Protein AF-A0A962RWI5-F1 (afdb_monomer)

Mean predicted aligned error: 8.02 Å

pLDDT: mean 80.93, std 16.03, range [32.22, 96.56]

Solvent-accessible surface area (backbone atoms only — not comparable to full-atom values): 11536 Å² total; per-residue (Å²): 128,81,76,52,64,52,56,55,47,49,64,62,38,34,84,37,42,55,44,50,43,49,33,32,40,71,54,92,79,35,26,40,32,23,35,47,43,79,45,98,86,72,47,78,43,76,51,77,76,50,72,45,75,63,67,86,62,52,68,34,22,29,37,31,68,61,56,76,91,70,49,73,93,35,71,85,47,36,32,27,40,16,32,41,48,55,66,44,44,82,76,39,79,83,42,62,62,60,41,55,42,57,67,48,55,70,66,64,42,56,50,39,59,74,77,48,71,48,29,73,27,52,43,55,36,56,62,52,47,52,49,38,42,68,72,68,69,39,55,68,27,35,44,61,58,89,87,49,50,91,48,71,40,38,44,26,26,52,54,84,70,81,55,83,66,49,52,62,52,52,43,53,53,44,54,54,35,38,51,29,58,78,66,73,51,75,67,89,77,59,81,80,82,72,76,77,76,82,80,77,129

Radius of gyration: 16.93 Å; Cα contacts (8 Å, |Δi|>4): 324; chains: 1; bounding box: 43×61×34 Å

Secondary structure (DSSP, 8-state):
-PPPHHHHHHHHHGGGTGGGSEEEEE-SS-EEEEEEEE-TTS-EEEEEEEEE------EEEEEES--GGG-GGGTTS-EEEEHHHHHGGGT-TT-HHHHHHHTS-HHHHHHHHHH-SS---EEEHHHHHHHHHHHT----EEE--TTSTTSSEEEEE-----STTHHHHHHHHHHHHHHHHHHT--GGG--TT--------

Nearest PDB structures (foldseek):
  2d0p-assembly1_C  TM=5.717E-01  e=1.902E+00  Klebsiella oxytoca
  7wb4-assembly1_E  TM=4.251E-01  e=4.261E+00  Xenopus laevis
  7fik-ass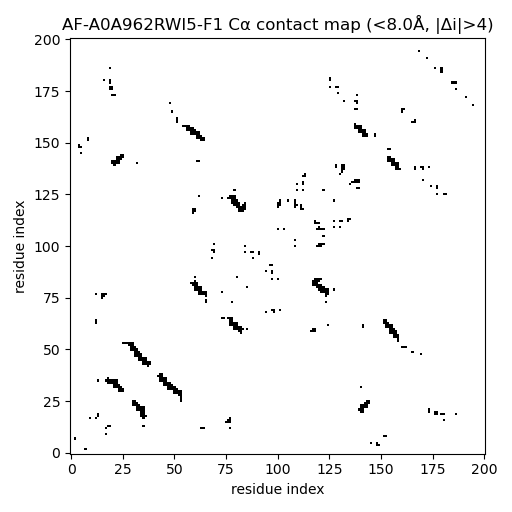embly1_E  TM=4.677E-01  e=5.684E+00  Xenopus laevis
  7fik-assembly1_e  TM=4.656E-01  e=7.157E+00  Xenopus laevis
  7wb4-assembly1_e  TM=1.779E-01  e=7.581E+00  Xenopus laevis

Foldseek 3Di:
DPDALLLVLCLVCCVQCQQLAKAWEDDPFKIWIFGWDQDPVRDIDGDTDDIAGDDDWDFQWWWFADDPVLPDPCHSHTKTATQVLVVCCVVPVVCPLNNVQAPDDPVVQLVQLQVDSRGRHIDHVLSNQVSCCVRVVFHWHFYDDPVCSVDRITTITTDDGPDPCSSVLNSVSSVVSSVCVVVVHDCPPPPSVDPDPPPDD

Structure (mmCIF, N/CA/C/O backbone):
data_AF-A0A962RWI5-F1
#
_entry.id   AF-A0A962RWI5-F1
#
loop_
_atom_site.group_PDB
_atom_site.id
_atom_site.type_symbol
_atom_site.label_atom_id
_atom_site.label_alt_id
_atom_site.label_comp_id
_atom_site.label_asym_id
_atom_site.label_entity_id
_atom_site.label_seq_id
_atom_site.pdbx_PDB_ins_code
_atom_site.Cartn_x
_atom_site.Cartn_y
_atom_site.Cartn_z
_atom_site.occupancy
_atom_site.B_iso_or_equiv
_atom_site.auth_seq_id
_atom_site.auth_comp_id
_atom_site.auth_asym_id
_atom_site.auth_atom_id
_atom_site.pdbx_PDB_model_num
ATOM 1 N N . MET A 1 1 ? 25.039 -11.535 -12.845 1.00 32.94 1 MET A N 1
ATOM 2 C CA . MET A 1 1 ? 24.340 -12.092 -11.667 1.00 32.94 1 MET A CA 1
ATOM 3 C C . MET A 1 1 ? 22.891 -12.312 -12.059 1.00 32.94 1 MET A C 1
ATOM 5 O O . MET A 1 1 ? 22.391 -11.464 -12.790 1.00 32.94 1 MET A O 1
ATOM 9 N N . PRO A 1 2 ? 22.238 -13.419 -11.670 1.00 37.53 2 PRO A N 1
ATOM 10 C CA . PRO A 1 2 ? 20.804 -13.534 -11.897 1.00 37.53 2 PRO A CA 1
ATOM 11 C C . PRO A 1 2 ? 20.126 -12.375 -11.160 1.00 37.53 2 PRO A C 1
ATOM 13 O O . PRO A 1 2 ? 20.478 -12.109 -10.010 1.00 37.53 2 PRO A O 1
ATOM 16 N N . GLU A 1 3 ? 19.230 -11.644 -11.830 1.00 46.84 3 GLU A N 1
ATOM 17 C CA . GLU A 1 3 ? 18.356 -10.682 -11.153 1.00 46.84 3 GLU A CA 1
ATOM 18 C C . GLU A 1 3 ? 17.750 -11.384 -9.941 1.00 46.84 3 GLU A C 1
ATOM 20 O O . GLU A 1 3 ? 17.131 -12.443 -10.082 1.00 46.84 3 GLU A O 1
ATOM 25 N N . SER A 1 4 ? 17.970 -10.832 -8.749 1.00 57.38 4 SER A N 1
ATOM 26 C CA . SER A 1 4 ? 17.318 -11.343 -7.551 1.00 57.38 4 SER A CA 1
ATOM 27 C C . SER A 1 4 ? 15.804 -11.372 -7.785 1.00 57.38 4 SER A C 1
ATOM 29 O O . SER A 1 4 ? 15.268 -10.526 -8.511 1.00 57.38 4 SER A O 1
ATOM 31 N N . SER A 1 5 ? 15.101 -12.333 -7.176 1.00 62.44 5 SER A N 1
ATOM 32 C CA . SER A 1 5 ? 13.628 -12.425 -7.190 1.00 62.44 5 SER A CA 1
ATOM 33 C C . SER A 1 5 ? 12.960 -11.052 -6.994 1.00 62.44 5 SER A C 1
ATOM 35 O O . SER A 1 5 ? 11.990 -10.732 -7.683 1.00 62.44 5 SER A O 1
ATOM 37 N N . ARG A 1 6 ? 13.579 -10.196 -6.163 1.00 66.75 6 ARG A N 1
ATOM 38 C CA . ARG A 1 6 ? 13.281 -8.770 -5.948 1.00 66.75 6 ARG A CA 1
ATOM 39 C C . ARG A 1 6 ? 13.111 -7.961 -7.228 1.00 66.75 6 ARG A C 1
ATOM 41 O O . ARG A 1 6 ? 12.079 -7.325 -7.410 1.00 66.75 6 ARG A O 1
ATOM 48 N N . GLY A 1 7 ? 14.135 -7.945 -8.086 1.00 69.00 7 GLY A N 1
ATOM 49 C CA . GLY A 1 7 ? 14.140 -7.154 -9.316 1.00 69.00 7 GLY A CA 1
ATOM 50 C C . GLY A 1 7 ? 12.980 -7.572 -10.207 1.00 69.00 7 GLY A C 1
ATOM 51 O O . GLY A 1 7 ? 12.214 -6.731 -10.664 1.00 69.00 7 G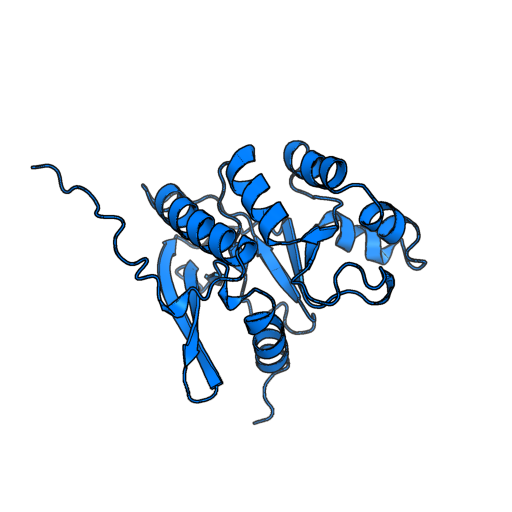LY A O 1
ATOM 52 N N . ARG A 1 8 ? 12.756 -8.883 -10.337 1.00 75.44 8 ARG A N 1
ATOM 53 C CA . ARG A 1 8 ? 11.666 -9.424 -11.150 1.00 75.44 8 ARG A CA 1
ATOM 54 C C . ARG A 1 8 ? 10.283 -9.016 -10.633 1.00 75.44 8 ARG A C 1
ATOM 56 O O . ARG A 1 8 ? 9.485 -8.515 -11.422 1.00 75.44 8 ARG A O 1
ATOM 63 N N . VAL A 1 9 ? 10.000 -9.189 -9.338 1.00 79.75 9 VAL A N 1
ATOM 64 C CA . VAL A 1 9 ? 8.702 -8.802 -8.744 1.00 79.75 9 VAL A CA 1
ATOM 65 C C . VAL A 1 9 ? 8.506 -7.287 -8.821 1.00 79.75 9 VAL A C 1
ATOM 67 O O . VAL A 1 9 ? 7.452 -6.821 -9.249 1.00 79.75 9 VAL A O 1
ATOM 70 N N . LEU A 1 10 ? 9.541 -6.501 -8.511 1.00 80.56 10 LEU A N 1
ATOM 71 C CA . LEU A 1 10 ? 9.520 -5.046 -8.660 1.00 80.56 10 LEU A CA 1
ATOM 72 C C . LEU A 1 10 ? 9.187 -4.643 -10.105 1.00 80.56 10 LEU A C 1
ATOM 74 O O . LEU A 1 10 ? 8.269 -3.856 -10.333 1.00 80.56 10 LEU A O 1
ATOM 78 N N . HIS A 1 11 ? 9.870 -5.220 -11.097 1.00 81.69 11 HIS A N 1
ATOM 79 C CA . HIS A 1 11 ? 9.621 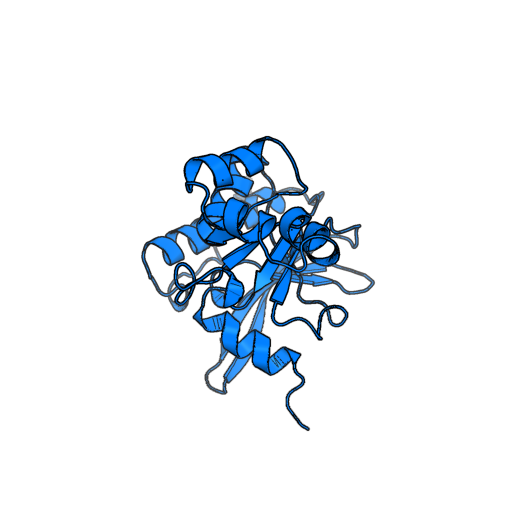-4.949 -12.514 1.00 81.69 11 HIS A CA 1
ATOM 80 C C . HIS A 1 11 ? 8.212 -5.341 -12.960 1.00 81.69 11 HIS A C 1
ATOM 82 O O . HIS A 1 11 ? 7.639 -4.624 -13.783 1.00 81.69 11 HIS A O 1
ATOM 88 N N . GLN A 1 12 ? 7.640 -6.410 -12.403 1.00 82.62 12 GLN A N 1
ATOM 89 C CA . GLN A 1 12 ? 6.270 -6.847 -12.684 1.00 82.62 12 GLN A CA 1
ATOM 90 C C . GLN A 1 12 ? 5.204 -5.954 -12.039 1.00 82.62 12 GLN A C 1
ATOM 92 O O . GLN A 1 12 ? 4.163 -5.722 -12.653 1.00 82.62 12 GLN A O 1
ATOM 97 N N . LEU A 1 13 ? 5.447 -5.437 -10.829 1.00 86.31 13 LEU A N 1
ATOM 98 C CA . LEU A 1 13 ? 4.479 -4.610 -10.098 1.00 86.31 13 LEU A CA 1
ATOM 99 C C . LEU A 1 13 ? 4.561 -3.121 -10.456 1.00 86.31 13 LEU A C 1
ATOM 101 O O . LEU A 1 13 ? 3.552 -2.420 -10.386 1.00 86.31 13 LEU A O 1
ATOM 105 N N . LEU A 1 14 ? 5.725 -2.631 -10.900 1.00 85.56 14 LEU A N 1
ATOM 106 C CA . LEU A 1 14 ? 5.914 -1.250 -11.368 1.00 85.56 14 LEU A CA 1
ATOM 107 C C . LEU A 1 14 ? 4.834 -0.758 -12.349 1.00 85.56 14 LEU A C 1
ATOM 109 O O . LEU A 1 14 ? 4.236 0.279 -12.059 1.00 85.56 14 LEU A O 1
ATOM 113 N N . PRO A 1 15 ? 4.543 -1.462 -13.463 1.00 82.44 15 PRO A N 1
ATOM 114 C CA . PRO A 1 15 ? 3.554 -1.019 -14.438 1.00 82.44 15 PRO A CA 1
ATOM 115 C C . PRO A 1 15 ? 2.114 -1.254 -13.958 1.00 82.44 15 PRO A C 1
ATOM 117 O O . PRO A 1 15 ? 1.202 -0.636 -14.488 1.00 82.44 15 PRO A O 1
ATOM 120 N N . ARG A 1 16 ? 1.906 -2.105 -12.942 1.00 83.00 16 ARG A N 1
ATOM 121 C CA . ARG A 1 16 ? 0.584 -2.420 -12.369 1.00 83.00 16 ARG A CA 1
ATOM 122 C C . ARG A 1 16 ? 0.096 -1.389 -11.350 1.00 83.00 16 ARG A C 1
ATOM 124 O O . ARG A 1 16 ? -1.055 -1.437 -10.941 1.00 83.00 16 ARG A O 1
ATOM 131 N N . GLY A 1 17 ? 0.957 -0.463 -10.930 1.00 84.94 17 GLY A N 1
ATOM 132 C CA . GLY A 1 17 ? 0.589 0.603 -9.993 1.00 84.94 17 GLY A CA 1
ATOM 133 C C . GLY A 1 17 ? 1.667 0.946 -8.973 1.00 84.94 17 GLY A C 1
ATOM 134 O O . GLY A 1 17 ? 1.597 2.004 -8.357 1.00 84.94 17 GLY A O 1
ATOM 135 N N . LEU A 1 18 ? 2.716 0.128 -8.825 1.00 88.00 18 LEU A N 1
ATOM 136 C CA . LEU A 1 18 ? 3.756 0.384 -7.823 1.00 88.00 18 LEU A CA 1
ATOM 137 C C . LEU A 1 18 ? 4.564 1.666 -8.121 1.00 88.00 18 LEU A C 1
ATOM 139 O O . LEU A 1 18 ? 4.994 2.348 -7.198 1.00 88.00 18 LEU A O 1
ATOM 143 N N . ALA A 1 19 ? 4.709 2.061 -9.392 1.00 87.25 19 ALA A N 1
ATOM 144 C CA . ALA A 1 19 ? 5.278 3.370 -9.754 1.00 87.25 19 ALA A CA 1
ATOM 145 C C . ALA A 1 19 ? 4.344 4.556 -9.426 1.00 87.25 19 ALA A C 1
ATOM 147 O O . ALA A 1 19 ? 4.763 5.712 -9.422 1.00 87.25 19 ALA A O 1
ATOM 148 N N . ARG A 1 20 ? 3.062 4.275 -9.168 1.00 89.06 20 ARG A N 1
ATOM 149 C CA . ARG A 1 20 ? 1.993 5.247 -8.916 1.00 89.06 20 ARG A CA 1
ATOM 150 C C . ARG A 1 20 ? 1.575 5.257 -7.438 1.00 89.06 20 ARG A C 1
ATOM 152 O O . ARG A 1 20 ? 0.435 5.576 -7.108 1.00 89.06 20 ARG A O 1
ATOM 159 N N . THR A 1 21 ? 2.497 4.914 -6.539 1.00 93.00 21 THR A N 1
ATOM 160 C CA . THR A 1 21 ? 2.314 5.011 -5.086 1.00 93.00 21 THR A CA 1
ATOM 161 C C . THR A 1 21 ? 3.605 5.423 -4.379 1.00 93.00 21 THR A C 1
ATOM 163 O O . THR A 1 21 ? 4.663 5.519 -5.004 1.00 93.00 21 THR A O 1
ATOM 166 N N . LEU A 1 22 ? 3.513 5.693 -3.077 1.00 96.00 22 LEU A N 1
ATOM 167 C CA . LEU A 1 22 ? 4.669 5.982 -2.236 1.00 96.00 22 LEU A CA 1
ATOM 168 C C . LEU A 1 22 ? 5.289 4.693 -1.703 1.00 96.00 22 LEU A C 1
ATOM 170 O O . LEU A 1 22 ? 4.593 3.772 -1.267 1.00 96.00 22 LEU A O 1
ATOM 174 N N . VAL A 1 23 ? 6.616 4.667 -1.692 1.00 94.88 23 VAL A N 1
ATOM 175 C CA . VAL A 1 23 ? 7.405 3.576 -1.130 1.00 94.88 23 VAL A CA 1
ATOM 176 C C . VAL A 1 23 ? 8.293 4.088 -0.006 1.00 94.88 23 VAL A C 1
ATOM 178 O O . VAL A 1 23 ? 8.637 5.271 0.038 1.00 94.88 23 VAL A O 1
ATOM 181 N N . VAL A 1 24 ? 8.687 3.191 0.888 1.00 95.12 24 VAL A N 1
ATOM 182 C CA . VAL A 1 24 ? 9.638 3.465 1.960 1.00 95.12 24 VAL A CA 1
ATOM 183 C C . VAL A 1 24 ? 10.742 2.417 1.968 1.00 95.12 24 VAL A C 1
ATOM 185 O O . VAL A 1 24 ? 10.483 1.225 1.815 1.00 95.12 24 VAL A O 1
ATOM 188 N N . VAL A 1 25 ? 11.975 2.882 2.146 1.00 91.94 25 VAL A N 1
ATOM 189 C CA . VAL A 1 25 ? 13.163 2.056 2.382 1.00 91.94 25 VAL A CA 1
ATOM 190 C C . VAL A 1 25 ? 13.731 2.466 3.732 1.00 91.94 25 VAL A C 1
ATOM 192 O O . VAL A 1 25 ? 14.013 3.649 3.935 1.00 91.94 25 VAL A O 1
ATOM 195 N N . CYS A 1 26 ? 13.901 1.520 4.651 1.00 90.69 26 CYS A N 1
ATOM 196 C CA . CYS A 1 26 ? 14.449 1.793 5.977 1.00 90.69 26 CYS A CA 1
ATOM 197 C C . CYS A 1 26 ? 15.852 1.221 6.120 1.00 90.69 26 CYS A C 1
ATOM 199 O O . CYS A 1 26 ? 16.067 0.033 5.898 1.00 90.69 26 CYS A O 1
ATOM 201 N N . GLY A 1 27 ? 16.792 2.089 6.486 1.00 87.19 27 GLY A N 1
ATOM 202 C CA . GLY A 1 27 ? 18.100 1.703 7.000 1.00 87.19 27 GLY A CA 1
ATOM 203 C C . GLY A 1 27 ? 18.133 1.791 8.524 1.00 87.19 27 GLY A C 1
ATOM 204 O O . GLY A 1 27 ? 17.130 2.108 9.162 1.00 87.19 27 GLY A O 1
ATOM 205 N N . GLU A 1 28 ? 19.310 1.551 9.096 1.00 86.56 28 GLU A N 1
ATOM 206 C CA . GLU A 1 28 ? 19.522 1.582 10.550 1.00 86.56 28 GLU A CA 1
ATOM 207 C C . GLU A 1 28 ? 19.284 2.972 11.156 1.00 86.56 28 GLU A C 1
ATOM 209 O O . GLU A 1 28 ? 18.775 3.074 12.267 1.00 86.56 28 GLU A O 1
ATOM 214 N N . GLU A 1 29 ? 19.609 4.036 10.416 1.00 88.94 29 GLU A N 1
ATOM 215 C CA . GLU A 1 29 ? 19.568 5.416 10.920 1.00 88.94 29 GLU A CA 1
ATOM 216 C C . GLU A 1 29 ? 18.355 6.223 10.448 1.00 88.94 29 GLU A C 1
ATOM 218 O O . GLU A 1 29 ? 18.010 7.230 11.062 1.00 88.94 29 GLU A O 1
ATOM 223 N N . ALA A 1 30 ? 17.707 5.825 9.348 1.00 92.25 30 ALA A N 1
ATOM 224 C CA . ALA A 1 30 ? 16.565 6.554 8.802 1.00 92.2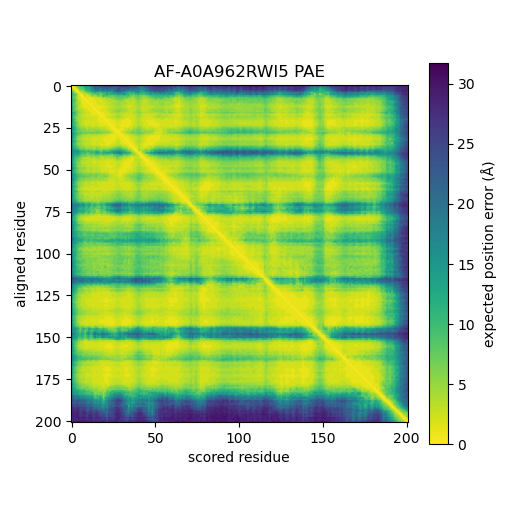5 30 ALA A CA 1
ATOM 225 C C . ALA A 1 30 ? 15.704 5.705 7.863 1.00 92.25 30 ALA A C 1
ATOM 227 O O . ALA A 1 30 ? 16.199 4.854 7.119 1.00 92.25 30 ALA A O 1
ATOM 228 N N . CYS A 1 31 ? 14.419 6.048 7.803 1.00 94.38 31 CYS A N 1
ATOM 229 C CA . CYS A 1 31 ? 13.506 5.615 6.756 1.00 94.38 31 CYS A CA 1
ATOM 230 C C . CYS A 1 31 ? 13.356 6.711 5.700 1.00 94.38 31 CYS A C 1
ATOM 232 O O . CYS A 1 31 ? 13.021 7.853 6.007 1.00 94.38 31 CYS A O 1
ATOM 234 N N . THR A 1 32 ? 13.605 6.372 4.436 1.00 95.06 32 THR A N 1
ATOM 235 C CA . THR A 1 32 ? 13.467 7.286 3.297 1.00 95.06 32 THR A CA 1
ATOM 236 C C . THR A 1 32 ? 12.197 6.957 2.529 1.00 95.06 32 THR A C 1
ATOM 238 O O . THR A 1 32 ? 12.042 5.845 2.025 1.00 95.06 32 THR A O 1
ATOM 241 N N . VAL A 1 33 ? 11.302 7.939 2.419 1.00 96.38 33 VAL A N 1
ATOM 242 C CA . VAL A 1 33 ? 10.083 7.852 1.610 1.00 96.38 33 VAL A CA 1
ATOM 243 C C . VAL A 1 33 ? 10.357 8.439 0.238 1.00 96.38 33 VAL A C 1
ATOM 245 O O . VAL A 1 33 ? 10.970 9.502 0.116 1.00 96.38 33 VAL A O 1
ATOM 248 N N . GLY A 1 34 ? 9.867 7.783 -0.804 1.00 94.44 34 GLY A N 1
ATOM 249 C CA . GLY A 1 34 ? 9.999 8.286 -2.159 1.00 94.44 34 GLY A CA 1
ATOM 250 C C . GLY A 1 34 ? 9.001 7.675 -3.123 1.00 94.44 34 GLY A C 1
ATOM 251 O O . GLY A 1 34 ? 8.093 6.935 -2.745 1.00 94.44 34 GLY A O 1
ATOM 252 N N . ARG A 1 35 ? 9.191 8.008 -4.395 1.00 91.44 35 ARG A N 1
ATOM 253 C CA . ARG A 1 35 ? 8.466 7.424 -5.525 1.00 91.44 35 ARG A CA 1
ATOM 254 C C . ARG A 1 35 ? 9.433 6.651 -6.402 1.00 91.44 35 ARG A C 1
ATOM 256 O O . ARG A 1 35 ? 10.591 7.038 -6.543 1.00 91.44 35 ARG A O 1
ATOM 263 N N . LEU A 1 36 ? 8.945 5.580 -7.009 1.00 89.31 36 LEU A N 1
ATOM 264 C CA . LEU A 1 36 ? 9.733 4.815 -7.961 1.00 89.31 36 LEU A CA 1
ATOM 265 C C . LEU A 1 36 ? 9.574 5.397 -9.363 1.00 89.31 36 LEU A C 1
ATOM 267 O O . LEU A 1 36 ? 8.459 5.645 -9.820 1.00 89.31 36 LEU A O 1
ATOM 271 N N . ARG A 1 37 ? 10.693 5.566 -10.062 1.00 83.31 37 ARG A N 1
ATOM 272 C CA . ARG A 1 37 ? 10.743 5.995 -11.459 1.00 83.31 37 ARG A CA 1
ATOM 273 C C . ARG A 1 37 ? 11.545 4.985 -12.271 1.00 83.31 37 ARG A C 1
ATOM 275 O O . ARG A 1 37 ? 12.590 4.513 -11.831 1.00 83.31 37 ARG A O 1
ATOM 282 N N . ARG A 1 38 ? 11.036 4.641 -13.455 1.00 78.94 38 ARG A N 1
ATOM 283 C CA . ARG A 1 38 ? 11.792 3.865 -14.443 1.00 78.94 38 ARG A CA 1
ATOM 284 C C . ARG A 1 38 ? 12.681 4.803 -15.247 1.00 78.94 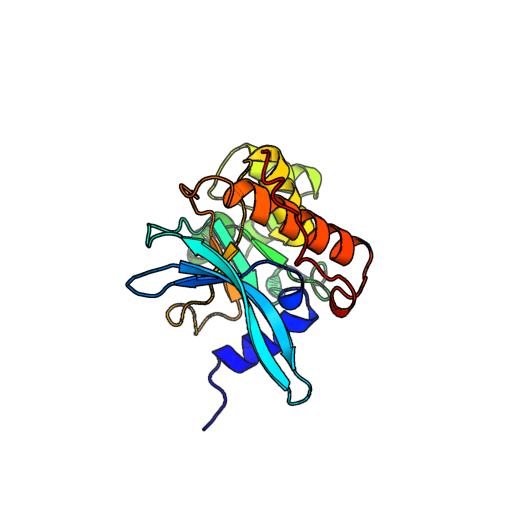38 ARG A C 1
ATOM 286 O O . ARG A 1 38 ? 12.204 5.819 -15.747 1.00 78.94 38 ARG A O 1
ATOM 293 N N . GLU A 1 39 ? 13.942 4.434 -15.387 1.00 77.62 39 GLU A N 1
ATOM 294 C CA . GLU A 1 39 ? 14.886 5.065 -16.302 1.00 77.62 39 GLU A CA 1
ATOM 295 C C . GLU A 1 39 ? 14.964 4.264 -17.614 1.00 77.62 39 GLU A C 1
ATOM 297 O O . GLU A 1 39 ? 14.577 3.094 -17.674 1.00 77.62 39 GLU A O 1
ATOM 302 N N . GLY A 1 40 ? 15.445 4.897 -18.690 1.00 62.72 40 GLY A N 1
ATOM 303 C CA . GLY A 1 40 ? 15.412 4.340 -20.051 1.00 62.72 40 GLY A CA 1
ATOM 304 C C . GLY A 1 40 ? 16.155 3.008 -20.240 1.00 62.72 40 GLY A C 1
ATOM 305 O O . GLY A 1 40 ? 15.866 2.284 -21.186 1.00 62.72 40 GLY A O 1
ATOM 306 N N . SER A 1 41 ? 17.065 2.650 -19.329 1.00 65.50 41 SER A N 1
ATOM 307 C CA . SER A 1 41 ? 17.795 1.372 -19.312 1.00 65.50 41 SER A CA 1
ATOM 308 C C . SER A 1 41 ? 17.032 0.230 -18.626 1.00 65.50 41 SER A C 1
ATOM 310 O O . SER A 1 41 ? 17.582 -0.852 -18.434 1.00 65.50 41 SER A O 1
ATOM 312 N N . GLY A 1 42 ? 15.788 0.466 -18.202 1.00 64.88 42 GLY A N 1
ATOM 313 C CA . GLY A 1 42 ? 15.040 -0.460 -17.357 1.00 64.88 42 GLY A CA 1
ATOM 314 C C . GLY A 1 42 ? 15.419 -0.365 -15.880 1.00 64.88 42 GLY A C 1
ATOM 315 O O . GLY A 1 42 ? 14.767 -1.006 -15.067 1.00 64.88 42 GLY A O 1
ATOM 316 N N . GLN A 1 43 ? 16.404 0.456 -15.502 1.00 75.19 43 GLN A N 1
ATOM 317 C CA . GLN A 1 43 ? 16.731 0.698 -14.098 1.00 75.19 43 GLN A CA 1
ATOM 318 C C . GLN A 1 43 ? 15.575 1.376 -13.356 1.00 75.19 43 GLN A C 1
ATOM 320 O O . GLN A 1 43 ? 14.806 2.159 -13.918 1.00 75.19 43 GLN A O 1
ATOM 325 N N . VAL A 1 44 ? 15.451 1.053 -12.071 1.00 80.94 44 VAL A N 1
ATOM 326 C CA . VAL A 1 44 ? 14.446 1.629 -11.176 1.00 80.94 44 VAL A CA 1
ATOM 327 C C . VAL A 1 44 ? 15.166 2.501 -10.169 1.00 80.94 44 VAL A C 1
ATOM 329 O O . VAL A 1 44 ? 16.040 2.023 -9.445 1.00 80.94 44 VAL A O 1
ATOM 332 N N . ARG A 1 45 ? 14.775 3.769 -10.105 1.00 85.69 45 ARG A N 1
ATOM 333 C CA . ARG A 1 45 ? 15.309 4.739 -9.157 1.00 85.69 45 ARG A CA 1
ATOM 334 C C . ARG A 1 45 ? 14.244 5.135 -8.145 1.00 85.69 45 ARG A C 1
ATOM 336 O O . ARG A 1 45 ? 13.065 5.245 -8.478 1.00 85.69 45 ARG A O 1
ATOM 343 N N . LEU A 1 46 ? 14.683 5.364 -6.911 1.00 88.19 46 LEU A N 1
ATOM 344 C CA . LEU A 1 46 ? 13.895 6.027 -5.882 1.00 88.19 46 LEU A CA 1
ATOM 345 C C . LEU A 1 46 ? 14.154 7.537 -5.950 1.00 88.19 46 LEU A C 1
ATOM 347 O O . LEU A 1 46 ? 15.276 7.979 -5.704 1.00 88.19 46 LEU A O 1
ATOM 351 N N . ASP A 1 47 ? 13.121 8.320 -6.249 1.00 91.19 47 ASP A N 1
ATOM 352 C CA . ASP A 1 47 ? 13.150 9.776 -6.111 1.00 91.19 47 ASP A CA 1
ATOM 353 C C . ASP A 1 47 ? 12.678 10.127 -4.684 1.00 91.19 47 ASP A C 1
ATOM 355 O O . ASP A 1 47 ? 11.489 9.945 -4.381 1.00 91.19 47 ASP A O 1
ATOM 359 N N . PRO A 1 48 ? 13.574 10.581 -3.784 1.00 92.94 48 PRO A N 1
ATOM 360 C CA . PRO A 1 48 ? 13.245 10.815 -2.380 1.00 92.94 48 PRO A CA 1
ATOM 361 C C . PRO A 1 48 ? 12.329 12.033 -2.207 1.00 92.94 48 PRO A C 1
ATOM 363 O O . PRO A 1 48 ? 12.472 13.046 -2.889 1.00 92.94 48 PRO A O 1
ATOM 366 N N . LEU A 1 49 ? 11.390 11.936 -1.264 1.00 94.50 49 LEU A N 1
ATOM 367 C CA . LEU A 1 49 ? 10.392 12.971 -0.955 1.00 94.50 49 LEU A CA 1
ATOM 368 C C . LEU A 1 49 ? 10.448 13.439 0.505 1.00 94.50 49 LEU A C 1
ATOM 370 O O . LEU A 1 49 ? 10.004 14.550 0.819 1.00 94.50 49 LEU A O 1
ATOM 374 N N . GLY A 1 50 ? 10.998 12.604 1.385 1.00 94.00 50 GLY A N 1
ATOM 375 C CA . GLY A 1 50 ? 11.188 12.903 2.796 1.00 94.00 50 GLY A CA 1
ATOM 376 C C . GLY A 1 50 ? 11.874 11.759 3.536 1.00 94.00 50 GLY A C 1
ATOM 377 O O . GLY A 1 50 ? 12.052 10.663 2.996 1.00 94.00 50 GLY A O 1
ATOM 378 N N . ARG A 1 51 ? 12.268 12.031 4.777 1.00 95.06 51 ARG A N 1
ATOM 379 C CA . ARG A 1 51 ? 12.892 11.067 5.681 1.00 95.06 51 ARG A CA 1
ATOM 380 C C . ARG A 1 51 ? 12.265 11.185 7.060 1.00 95.06 51 ARG A C 1
ATOM 382 O O . ARG A 1 51 ? 11.889 12.285 7.448 1.00 95.06 51 ARG A O 1
ATOM 389 N N . PHE A 1 52 ? 12.179 10.064 7.759 1.00 94.88 52 PHE A N 1
ATOM 390 C CA . PHE A 1 52 ? 11.737 10.006 9.146 1.00 94.88 52 PHE A CA 1
ATOM 391 C C . PHE A 1 52 ? 12.614 9.052 9.957 1.00 94.88 52 PHE A C 1
ATOM 393 O O . PHE A 1 52 ? 13.308 8.198 9.388 1.00 94.88 52 PHE A O 1
ATOM 400 N N . ALA A 1 53 ? 12.604 9.219 11.278 1.00 92.56 53 ALA A N 1
ATOM 401 C CA . ALA A 1 53 ? 13.399 8.395 12.182 1.00 92.56 53 ALA A CA 1
ATOM 402 C C . ALA A 1 53 ? 12.984 6.907 12.119 1.00 92.56 53 ALA A C 1
ATOM 404 O O . ALA A 1 53 ? 11.803 6.601 11.926 1.00 92.56 53 ALA A O 1
ATOM 405 N N . PRO A 1 54 ? 13.916 5.955 12.299 1.00 88.31 54 PRO A N 1
ATOM 406 C CA . PRO A 1 54 ? 13.579 4.541 12.396 1.00 88.31 54 PRO A CA 1
ATOM 407 C C . PRO A 1 54 ? 12.591 4.306 13.536 1.00 88.31 54 PRO A C 1
ATOM 409 O O . PRO A 1 54 ? 12.783 4.768 14.659 1.00 88.31 54 PRO A O 1
ATOM 412 N N . GLN A 1 55 ? 11.529 3.570 13.243 1.00 88.69 55 GLN A N 1
ATOM 413 C CA . GLN A 1 55 ? 10.478 3.250 14.200 1.00 88.69 55 GLN A CA 1
ATOM 414 C C . GLN A 1 55 ? 9.823 1.920 13.823 1.00 88.69 55 GLN A C 1
ATOM 416 O O . GLN A 1 55 ? 9.970 1.472 12.680 1.00 88.69 55 GLN A O 1
ATOM 421 N N . PRO A 1 56 ? 9.068 1.288 14.739 1.00 88.25 56 PRO A N 1
ATOM 422 C CA . PRO A 1 56 ? 8.198 0.184 14.369 1.00 88.25 56 PRO A CA 1
ATOM 423 C C . PRO A 1 56 ? 7.278 0.597 13.216 1.00 88.25 56 PRO A C 1
ATOM 425 O O . PRO A 1 56 ? 6.645 1.651 13.259 1.00 88.25 56 PRO A O 1
ATOM 428 N N . LEU A 1 57 ? 7.212 -0.242 12.183 1.00 89.75 57 LEU A N 1
ATOM 429 C CA . LEU A 1 57 ? 6.355 -0.042 11.020 1.00 89.75 57 LEU A CA 1
ATOM 430 C C . LEU A 1 57 ? 5.229 -1.079 11.048 1.00 89.75 57 LEU A C 1
ATOM 432 O O . LEU A 1 57 ? 5.446 -2.207 10.603 1.00 89.75 57 LEU A O 1
ATOM 436 N N . PRO A 1 58 ? 4.039 -0.736 11.579 1.00 90.12 58 PRO A N 1
ATOM 437 C CA . PRO A 1 58 ? 2.903 -1.644 11.588 1.00 90.12 58 PRO A CA 1
ATOM 438 C C . PRO A 1 58 ? 2.569 -2.077 10.163 1.00 90.12 58 PRO A C 1
ATOM 440 O O . PRO A 1 58 ? 2.198 -1.247 9.328 1.00 90.12 58 PRO A O 1
ATOM 443 N N . VAL A 1 59 ? 2.723 -3.372 9.886 1.00 91.62 59 VAL A N 1
ATOM 444 C CA . VAL A 1 59 ? 2.306 -3.972 8.618 1.00 91.62 59 VAL A CA 1
ATOM 445 C C . VAL A 1 59 ? 0.799 -4.143 8.661 1.00 91.62 59 VAL A C 1
ATOM 447 O O . VAL A 1 59 ? 0.266 -4.815 9.539 1.00 91.62 59 VAL A O 1
ATOM 450 N N . ILE A 1 60 ? 0.125 -3.541 7.693 1.00 92.12 60 ILE A N 1
ATOM 451 C CA . ILE A 1 60 ? -1.333 -3.572 7.579 1.00 92.12 60 ILE A CA 1
ATOM 452 C C . ILE A 1 60 ? -1.826 -4.515 6.479 1.00 92.12 60 ILE A C 1
ATOM 454 O O . ILE A 1 60 ? -3.023 -4.740 6.319 1.00 92.12 60 ILE A O 1
ATOM 458 N N . GLY A 1 61 ? -0.905 -5.060 5.698 1.00 92.00 61 GLY A N 1
ATOM 459 C CA . GLY A 1 61 ? -1.197 -5.929 4.576 1.00 92.00 61 GLY A CA 1
ATOM 460 C C . GLY A 1 61 ? -0.046 -5.917 3.592 1.00 92.00 61 GLY A C 1
ATOM 461 O O . GLY A 1 61 ? 1.087 -5.573 3.936 1.00 92.00 61 GLY A O 1
ATOM 462 N N . ARG A 1 62 ? -0.348 -6.247 2.346 1.00 92.19 62 ARG A N 1
ATOM 463 C CA . ARG A 1 62 ? 0.608 -6.276 1.246 1.00 92.19 62 ARG A CA 1
ATOM 464 C C . ARG A 1 62 ? -0.067 -5.917 -0.065 1.00 92.19 62 ARG A C 1
ATOM 466 O O . ARG A 1 62 ? -1.264 -6.110 -0.243 1.00 92.19 62 ARG A O 1
ATOM 473 N N . ILE A 1 63 ? 0.730 -5.447 -1.007 1.00 91.44 63 ILE A N 1
ATOM 474 C CA . ILE A 1 63 ? 0.348 -5.351 -2.414 1.00 91.44 63 ILE A CA 1
ATOM 475 C C . ILE A 1 63 ? 1.153 -6.365 -3.209 1.00 91.44 63 ILE A C 1
ATOM 477 O O . ILE A 1 63 ? 2.334 -6.568 -2.940 1.00 91.44 63 ILE A O 1
ATOM 481 N N . GLY A 1 64 ? 0.551 -7.026 -4.185 1.00 88.44 64 GLY A N 1
ATOM 482 C CA . GLY A 1 64 ? 1.254 -8.086 -4.899 1.00 88.44 64 GLY A CA 1
ATOM 483 C C . GLY A 1 64 ? 0.602 -8.473 -6.201 1.00 88.44 64 GLY A C 1
ATOM 484 O O . GLY A 1 64 ? -0.340 -7.826 -6.652 1.00 88.44 64 GLY A O 1
ATOM 485 N N . LEU A 1 65 ? 1.114 -9.541 -6.805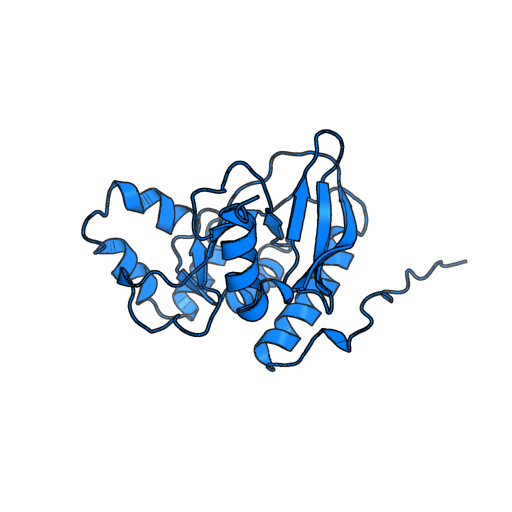 1.00 85.00 65 LEU A N 1
ATOM 486 C CA . LEU A 1 65 ? 0.447 -10.130 -7.957 1.00 85.00 65 LEU A CA 1
ATOM 487 C C . LEU A 1 65 ? -0.966 -10.614 -7.573 1.00 85.00 65 LEU A C 1
ATOM 489 O O . LEU A 1 65 ? -1.199 -10.984 -6.414 1.00 85.00 65 LEU A O 1
ATOM 493 N N . PRO A 1 66 ? -1.912 -10.611 -8.526 1.00 84.31 66 PRO A N 1
ATOM 494 C CA . PRO A 1 66 ? -3.218 -11.234 -8.345 1.00 84.31 66 PRO A CA 1
ATOM 495 C C . PRO A 1 66 ? -3.086 -12.695 -7.915 1.00 84.31 66 PRO A C 1
ATOM 497 O O . PRO A 1 66 ? -2.347 -13.462 -8.530 1.00 84.31 66 PRO A O 1
ATOM 500 N N . ASP A 1 67 ? -3.791 -13.063 -6.850 1.00 84.56 67 ASP A N 1
ATOM 501 C CA . ASP A 1 67 ? -3.875 -14.435 -6.376 1.00 84.56 67 ASP A CA 1
ATOM 502 C C . ASP A 1 67 ? -4.857 -15.198 -7.278 1.00 84.56 67 ASP A C 1
ATOM 504 O O . ASP A 1 67 ? -6.061 -14.911 -7.252 1.00 84.56 67 ASP A O 1
ATOM 508 N N . PRO A 1 68 ? -4.379 -16.172 -8.076 1.00 81.81 68 PRO A N 1
ATOM 509 C CA . PRO A 1 68 ? -5.224 -16.885 -9.028 1.00 81.81 68 PRO A CA 1
ATOM 510 C C . PRO A 1 68 ? -6.351 -17.674 -8.346 1.00 81.81 68 PRO A C 1
ATOM 512 O O . PRO A 1 68 ? -7.343 -18.008 -8.988 1.00 81.81 68 PRO A O 1
ATOM 515 N N . GLN A 1 69 ? -6.244 -17.962 -7.044 1.00 83.69 69 GLN A N 1
ATOM 516 C CA . GLN A 1 69 ? -7.268 -18.705 -6.307 1.00 83.69 69 GLN A CA 1
ATOM 517 C C . GLN A 1 69 ? -8.504 -17.862 -5.962 1.00 83.69 69 GLN A C 1
ATOM 519 O O . GLN A 1 69 ? -9.540 -18.432 -5.591 1.00 83.69 69 GLN A O 1
ATOM 524 N N . LEU A 1 70 ? -8.404 -16.533 -6.094 1.00 79.12 70 LEU A N 1
ATOM 525 C CA . LEU A 1 70 ? -9.483 -15.572 -5.846 1.00 79.12 70 LEU A CA 1
ATOM 526 C C . LEU A 1 70 ? -10.269 -15.194 -7.117 1.00 79.12 70 LEU A C 1
ATOM 528 O O . LEU A 1 70 ? -11.297 -14.527 -7.008 1.00 79.12 70 LEU A O 1
ATOM 532 N N . GLY A 1 71 ? -9.819 -15.636 -8.298 1.00 71.81 71 GLY A N 1
ATOM 533 C CA . GLY A 1 71 ? -10.449 -15.363 -9.597 1.00 71.81 71 GLY A CA 1
ATOM 534 C C . GLY A 1 71 ? -9.948 -14.095 -10.308 1.00 71.81 71 GLY A C 1
ATOM 535 O O . GLY A 1 71 ? -9.078 -13.377 -9.816 1.00 71.81 71 GLY A O 1
ATOM 536 N N . ASP A 1 72 ? -10.520 -13.814 -11.483 1.00 63.38 72 ASP A N 1
ATOM 537 C CA . ASP A 1 72 ? -9.977 -12.851 -12.463 1.00 63.38 72 ASP A CA 1
ATOM 538 C C . ASP A 1 72 ? -10.226 -11.368 -12.143 1.00 63.38 72 ASP A C 1
ATOM 540 O O . ASP A 1 72 ? -9.712 -10.491 -12.836 1.00 63.38 72 ASP A O 1
ATOM 544 N N . GLY A 1 73 ? -10.982 -11.054 -11.086 1.00 67.56 73 GLY A N 1
ATOM 545 C CA . GLY A 1 73 ? -11.406 -9.681 -10.764 1.00 67.56 73 GLY A CA 1
ATOM 546 C C . GLY A 1 73 ? -10.267 -8.682 -10.508 1.00 67.56 73 GLY A C 1
ATOM 547 O O . GLY A 1 73 ? -10.511 -7.480 -10.448 1.00 67.56 73 GLY A O 1
ATOM 548 N N . TRP A 1 74 ? -9.028 -9.167 -10.380 1.00 66.25 74 TRP A N 1
ATOM 549 C CA . TRP A 1 74 ? -7.836 -8.385 -10.042 1.00 66.25 74 TRP A CA 1
ATOM 550 C C . TRP A 1 74 ? -6.740 -8.444 -11.118 1.00 66.25 74 TRP A C 1
ATOM 552 O O . TRP A 1 74 ? -5.664 -7.882 -10.913 1.00 66.25 74 TRP A O 1
ATOM 562 N N . ALA A 1 75 ? -6.983 -9.121 -12.249 1.00 61.84 75 ALA A N 1
ATOM 563 C CA . ALA A 1 75 ? -5.957 -9.513 -13.223 1.00 61.84 75 ALA A CA 1
ATOM 564 C C . ALA A 1 75 ? -5.146 -8.341 -13.811 1.00 61.84 75 ALA A C 1
ATOM 566 O O . ALA A 1 75 ? -3.939 -8.490 -14.034 1.00 61.84 75 ALA A O 1
ATOM 567 N N . ASP A 1 76 ? -5.770 -7.172 -13.974 1.00 64.00 76 ASP A N 1
ATOM 568 C CA . ASP A 1 76 ? -5.158 -5.976 -14.574 1.00 64.00 76 ASP A CA 1
ATOM 569 C C . ASP A 1 76 ? -4.696 -4.928 -13.545 1.00 64.00 76 ASP A C 1
ATOM 571 O O . ASP A 1 76 ? -4.074 -3.929 -13.904 1.00 64.00 76 ASP A O 1
ATOM 575 N N . GLY A 1 77 ? -4.967 -5.156 -12.256 1.00 73.44 77 GLY A N 1
ATOM 576 C CA . GLY A 1 77 ? -4.676 -4.212 -11.180 1.00 73.44 77 GLY A CA 1
ATOM 577 C C . GLY A 1 77 ? -3.479 -4.592 -10.307 1.00 73.44 77 GLY A C 1
ATOM 578 O O . GLY A 1 77 ? -2.802 -5.609 -10.505 1.00 73.44 77 GLY A O 1
ATOM 579 N N . LEU A 1 78 ? -3.252 -3.750 -9.298 1.00 87.62 78 LEU A N 1
ATOM 580 C CA . LEU A 1 78 ? -2.398 -4.035 -8.151 1.00 87.62 78 LEU A CA 1
ATOM 581 C C . LEU A 1 78 ? -3.302 -4.248 -6.925 1.00 87.62 78 LEU A C 1
ATOM 583 O O . LEU A 1 78 ? -3.743 -3.271 -6.315 1.00 87.62 78 LEU A O 1
ATOM 587 N N . PRO A 1 79 ? -3.639 -5.502 -6.585 1.00 90.19 79 PRO A N 1
ATOM 588 C CA . PRO A 1 79 ? -4.461 -5.792 -5.421 1.00 90.19 79 PRO A CA 1
ATOM 589 C C . PRO A 1 79 ? -3.707 -5.505 -4.124 1.00 90.19 79 PRO A C 1
ATOM 591 O O . PRO A 1 79 ? -2.513 -5.786 -3.991 1.00 90.19 79 PRO A O 1
ATOM 594 N N . PHE A 1 80 ? -4.448 -4.979 -3.157 1.00 92.06 80 PHE A N 1
ATOM 595 C CA . PHE A 1 80 ? -4.098 -4.945 -1.750 1.00 92.06 80 PHE A CA 1
ATOM 596 C C . PHE A 1 80 ? -4.762 -6.128 -1.043 1.00 92.06 80 PHE A C 1
ATOM 598 O O . PHE A 1 80 ? -5.974 -6.319 -1.148 1.00 92.06 80 PHE A O 1
ATOM 605 N N . TYR A 1 81 ? -3.966 -6.873 -0.288 1.00 90.94 81 TYR A N 1
ATOM 606 C CA . TYR A 1 81 ? -4.392 -7.930 0.617 1.00 90.94 81 TYR A CA 1
ATOM 607 C C . TYR A 1 81 ? -4.155 -7.435 2.037 1.00 90.94 81 TYR A C 1
ATOM 609 O O . TYR A 1 81 ? -3.027 -7.093 2.391 1.00 90.94 81 TYR A O 1
ATOM 617 N N . GLY A 1 82 ? -5.210 -7.331 2.836 1.00 91.75 82 GLY A N 1
ATOM 618 C CA . GLY A 1 82 ? -5.074 -6.888 4.218 1.00 91.75 82 GLY A CA 1
ATOM 619 C C . GLY A 1 82 ? -4.388 -7.935 5.096 1.00 91.75 82 GLY A C 1
ATOM 620 O O . GLY A 1 82 ? -4.383 -9.125 4.787 1.00 91.75 82 GLY A O 1
ATOM 621 N N . LYS A 1 83 ? -3.786 -7.496 6.201 1.00 90.38 83 LYS A N 1
ATOM 622 C CA . LYS A 1 83 ? -2.983 -8.365 7.068 1.00 90.38 83 LYS A CA 1
ATOM 623 C C . LYS A 1 83 ? -3.777 -9.569 7.578 1.00 90.38 83 LYS A C 1
ATOM 625 O O . LYS A 1 83 ? -3.289 -10.689 7.518 1.00 90.38 83 LYS A O 1
ATOM 630 N N . TRP A 1 84 ? -5.010 -9.360 8.020 1.00 87.88 84 TRP A N 1
ATOM 631 C CA . TRP A 1 84 ? -5.842 -10.428 8.554 1.00 87.88 84 TRP A CA 1
ATOM 632 C C . TRP A 1 84 ? -6.276 -11.400 7.454 1.00 87.88 84 TRP A C 1
ATOM 634 O O . TRP A 1 84 ? -6.391 -12.591 7.718 1.00 87.88 84 TRP A O 1
ATOM 644 N N . PHE A 1 85 ? -6.439 -10.926 6.209 1.00 86.38 85 PHE A N 1
ATOM 645 C CA . PHE A 1 85 ? -6.641 -11.812 5.057 1.00 86.38 85 PHE A CA 1
ATOM 646 C C . PHE A 1 85 ? -5.463 -12.785 4.874 1.00 86.38 85 PHE A C 1
ATOM 648 O O . PHE A 1 85 ? -5.689 -13.951 4.551 1.00 86.38 85 PHE A O 1
ATOM 655 N N . ASP A 1 86 ? -4.228 -12.335 5.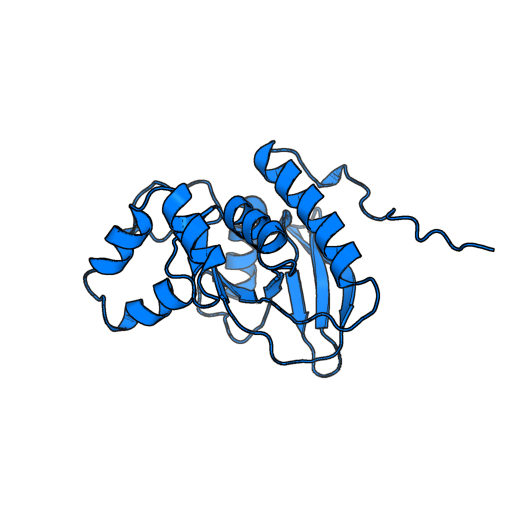097 1.00 83.88 86 ASP A N 1
ATOM 656 C CA . ASP A 1 86 ? -3.050 -13.206 5.033 1.00 83.88 86 ASP A CA 1
ATOM 657 C C . ASP A 1 86 ? -2.915 -14.098 6.268 1.00 83.88 86 ASP A C 1
ATOM 659 O O . ASP A 1 86 ? -2.659 -15.291 6.123 1.00 83.88 86 ASP A O 1
ATOM 663 N N . ASP A 1 87 ? -3.138 -13.550 7.464 1.00 86.62 87 ASP A N 1
ATOM 664 C CA . ASP A 1 87 ? -2.990 -14.280 8.728 1.00 86.62 87 ASP A CA 1
ATOM 665 C C . ASP A 1 87 ? -3.946 -15.487 8.802 1.00 86.62 87 ASP A C 1
ATOM 667 O O . ASP A 1 87 ? -3.587 -16.539 9.330 1.00 86.62 87 ASP A O 1
ATOM 671 N N . ILE A 1 88 ? -5.154 -15.393 8.225 1.00 85.50 88 ILE A N 1
ATOM 672 C CA . ILE A 1 88 ? -6.066 -16.548 8.151 1.00 85.50 88 ILE A CA 1
ATOM 673 C C . ILE A 1 88 ? -5.623 -17.599 7.127 1.00 85.50 88 ILE A C 1
ATOM 675 O O . ILE A 1 88 ? -6.140 -18.714 7.148 1.00 85.50 88 ILE A O 1
ATOM 679 N N . GLY A 1 89 ? -4.676 -17.290 6.238 1.00 82.44 89 GLY A N 1
ATOM 680 C CA . GLY A 1 89 ? -4.240 -18.179 5.163 1.00 82.44 89 GLY A CA 1
ATOM 681 C C . GLY A 1 89 ? -3.668 -19.511 5.650 1.00 82.44 89 GLY A C 1
ATOM 682 O O . GLY A 1 89 ? -3.876 -20.528 4.990 1.00 82.44 89 GLY A O 1
ATOM 683 N N . GLU A 1 90 ? -3.028 -19.529 6.823 1.00 80.69 90 GLU A N 1
ATOM 684 C CA . GLU A 1 90 ? -2.511 -20.753 7.458 1.00 80.69 90 GLU A CA 1
ATOM 685 C C . GLU A 1 90 ? -3.631 -21.713 7.889 1.00 80.69 90 GLU A C 1
ATOM 687 O O . GLU A 1 90 ? -3.442 -22.928 7.919 1.00 80.69 90 GLU A O 1
ATOM 692 N N . THR A 1 91 ? -4.815 -21.175 8.194 1.00 85.69 91 THR A N 1
ATOM 693 C CA . THR A 1 91 ? -5.970 -21.944 8.687 1.00 85.69 91 THR A CA 1
ATOM 694 C C . THR A 1 91 ? -7.051 -22.155 7.622 1.00 85.69 91 THR A C 1
ATOM 696 O O . THR A 1 91 ? -7.813 -23.116 7.700 1.00 85.69 91 THR A O 1
ATOM 699 N N . ASP A 1 92 ? -7.084 -21.324 6.577 1.00 87.00 92 ASP A N 1
ATOM 700 C CA . ASP A 1 92 ? -8.009 -21.396 5.441 1.00 87.00 92 ASP A CA 1
ATOM 701 C C . ASP A 1 92 ? -7.348 -22.048 4.213 1.00 87.00 92 ASP A C 1
ATOM 703 O O . ASP A 1 92 ? -7.233 -21.451 3.135 1.00 87.00 92 ASP A O 1
ATOM 707 N N . VAL A 1 93 ? -6.900 -23.299 4.379 1.00 82.62 93 VAL A N 1
ATOM 708 C CA . VAL A 1 93 ? -6.222 -24.087 3.327 1.00 82.62 93 VAL A CA 1
ATOM 709 C C . VAL A 1 93 ? -7.105 -24.245 2.079 1.00 82.62 93 VAL A C 1
ATOM 711 O O . VAL A 1 93 ? -6.603 -24.234 0.959 1.00 82.62 93 VAL A O 1
ATOM 714 N N . GLY A 1 94 ? -8.427 -24.344 2.262 1.00 86.56 94 GLY A N 1
ATOM 715 C CA . GLY A 1 94 ? -9.412 -24.475 1.181 1.00 86.56 94 GLY A CA 1
ATOM 716 C C . GLY A 1 94 ? -9.843 -23.161 0.519 1.00 86.56 94 GLY A C 1
ATOM 717 O O . GLY A 1 94 ? -10.671 -23.197 -0.393 1.00 86.56 94 GLY A O 1
ATOM 718 N N . TYR A 1 95 ? -9.314 -22.010 0.958 1.00 87.56 95 TYR A N 1
ATOM 719 C CA . TYR A 1 95 ? -9.678 -20.674 0.460 1.00 87.56 95 TYR A CA 1
ATOM 720 C C . TYR A 1 95 ? -11.167 -20.317 0.617 1.00 87.56 95 TYR A C 1
ATOM 722 O O . TYR A 1 95 ? -11.680 -19.445 -0.088 1.00 87.56 95 TYR A O 1
ATOM 730 N N . HIS A 1 96 ? -11.897 -20.970 1.521 1.00 87.75 96 HIS A N 1
ATOM 731 C CA . HIS A 1 96 ? -13.325 -20.713 1.692 1.00 87.75 96 HIS A CA 1
ATOM 732 C C . HIS A 1 96 ? -13.562 -19.317 2.275 1.00 87.75 96 HIS A C 1
ATOM 734 O O . HIS A 1 96 ? -14.371 -18.550 1.749 1.00 87.75 96 HIS A O 1
ATOM 740 N N . LEU A 1 97 ? -12.834 -18.961 3.337 1.00 86.12 97 LEU A N 1
ATOM 741 C CA . LEU A 1 97 ? -12.974 -17.663 3.998 1.00 86.12 97 LEU A CA 1
ATOM 742 C C . LEU A 1 97 ? -12.403 -16.537 3.137 1.00 86.12 97 LEU A C 1
ATOM 744 O O . LEU A 1 97 ? -13.049 -15.504 2.964 1.00 86.12 97 LEU A O 1
ATOM 748 N N . ARG A 1 98 ? -11.230 -16.746 2.538 1.00 88.12 98 ARG A N 1
ATOM 749 C CA . ARG A 1 98 ? -10.574 -15.752 1.682 1.00 88.12 98 ARG A CA 1
ATOM 750 C C . ARG A 1 98 ? -11.374 -15.430 0.422 1.00 8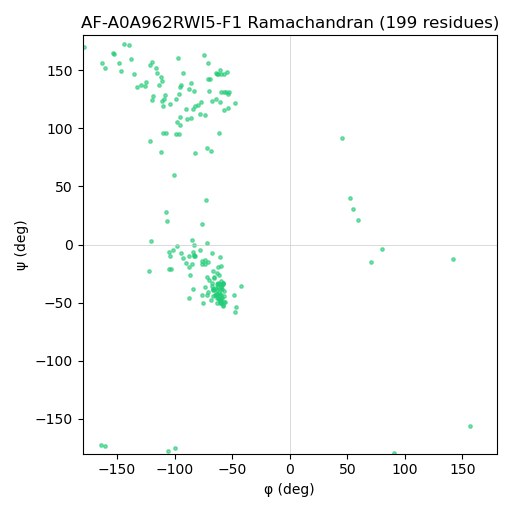8.12 98 ARG A C 1
ATOM 752 O O . ARG A 1 98 ? -11.472 -14.256 0.070 1.00 88.12 98 ARG A O 1
ATOM 759 N N . ARG A 1 99 ? -12.031 -16.419 -0.198 1.00 87.88 99 ARG A N 1
ATOM 760 C CA . ARG A 1 99 ? -12.975 -16.173 -1.306 1.00 87.88 99 ARG A CA 1
ATOM 761 C C . ARG A 1 99 ? -14.219 -15.415 -0.861 1.00 87.88 99 ARG A C 1
ATOM 763 O O . ARG A 1 99 ? -14.689 -14.544 -1.585 1.00 87.88 99 ARG A O 1
ATOM 770 N N . ASN A 1 100 ? -14.742 -15.703 0.330 1.00 86.62 100 ASN A N 1
ATOM 771 C CA . ASN A 1 100 ? -15.874 -14.949 0.869 1.00 86.62 100 ASN A CA 1
ATOM 772 C C . ASN A 1 100 ? -15.504 -13.481 1.107 1.00 86.62 100 ASN A C 1
ATOM 774 O O . ASN A 1 100 ? -16.287 -12.603 0.755 1.00 86.62 100 ASN A O 1
ATOM 778 N N . ILE A 1 101 ? -14.310 -13.213 1.649 1.00 86.44 101 ILE A N 1
ATOM 779 C CA . ILE A 1 101 ? -13.783 -11.851 1.812 1.00 86.44 101 ILE A CA 1
ATOM 780 C C . ILE A 1 101 ? -13.649 -11.172 0.447 1.00 86.44 101 ILE A C 1
ATOM 782 O O . ILE A 1 101 ? -14.156 -10.068 0.274 1.00 86.44 101 ILE A O 1
ATOM 786 N N . SER A 1 102 ? -13.017 -11.822 -0.536 1.00 85.31 102 SER A N 1
ATOM 787 C CA . SER A 1 102 ? -12.809 -11.225 -1.863 1.00 85.31 102 SER A CA 1
ATOM 788 C C . SER A 1 102 ? -14.107 -11.000 -2.645 1.00 85.31 102 SER A C 1
ATOM 790 O O . SER A 1 102 ? -14.136 -10.156 -3.534 1.00 85.31 102 SER A O 1
ATOM 792 N N . ALA A 1 103 ? -15.174 -11.737 -2.325 1.00 85.12 103 ALA A N 1
ATOM 793 C CA . ALA A 1 103 ? -16.498 -11.586 -2.926 1.00 85.12 103 ALA A CA 1
ATOM 794 C C . ALA A 1 103 ? -17.358 -10.490 -2.267 1.00 85.12 103 ALA A C 1
ATOM 796 O O . ALA A 1 103 ? -18.457 -10.200 -2.748 1.00 85.12 103 ALA A O 1
ATOM 797 N N . LEU A 1 104 ? -16.905 -9.882 -1.164 1.00 84.56 104 LEU A N 1
ATOM 798 C CA . LEU A 1 104 ? -17.626 -8.772 -0.546 1.00 84.56 104 LEU A CA 1
ATOM 799 C C . LEU A 1 104 ? -17.700 -7.572 -1.500 1.00 84.56 104 LEU A C 1
ATOM 801 O O . LEU A 1 104 ? -16.772 -7.270 -2.246 1.00 84.56 104 LEU A O 1
ATOM 805 N N . SER A 1 105 ? -18.805 -6.828 -1.427 1.00 84.44 105 SER A N 1
ATOM 806 C CA . SER A 1 105 ? -18.940 -5.553 -2.137 1.00 84.44 105 SER A CA 1
ATOM 807 C C . SER A 1 105 ? -17.826 -4.583 -1.734 1.00 84.44 105 SER A C 1
ATOM 809 O O . SER A 1 105 ? -17.474 -4.516 -0.551 1.00 84.44 105 SER A O 1
ATOM 811 N N . ARG A 1 106 ? -17.383 -3.739 -2.672 1.00 82.19 106 ARG A N 1
ATOM 812 C CA . ARG A 1 106 ? -16.393 -2.679 -2.419 1.00 82.19 106 ARG A CA 1
ATOM 813 C C . ARG A 1 106 ? -16.721 -1.839 -1.181 1.00 82.19 106 ARG A C 1
ATOM 815 O O . ARG A 1 106 ? -15.836 -1.584 -0.379 1.00 82.19 106 ARG A O 1
ATOM 822 N N . GLU A 1 107 ? -17.979 -1.447 -0.997 1.00 83.75 107 GLU A N 1
ATOM 823 C CA . GLU A 1 107 ? -18.421 -0.652 0.159 1.00 83.75 107 GLU A CA 1
ATOM 824 C C . GLU A 1 107 ? -18.118 -1.353 1.488 1.00 83.75 107 GLU A C 1
ATOM 826 O O . GLU A 1 107 ? -17.424 -0.795 2.333 1.00 83.75 107 GLU A O 1
ATOM 831 N N . ARG A 1 108 ? -18.540 -2.616 1.639 1.00 83.62 108 ARG A N 1
ATOM 832 C CA . ARG A 1 108 ? -18.251 -3.434 2.831 1.00 83.62 108 ARG A CA 1
ATOM 833 C C . ARG A 1 108 ? -16.758 -3.637 3.076 1.00 83.62 108 ARG A C 1
ATOM 835 O O . ARG A 1 108 ? -16.335 -3.637 4.228 1.00 83.62 108 ARG A O 1
ATOM 842 N N . LEU A 1 109 ? -15.966 -3.812 2.018 1.00 82.88 109 LEU A N 1
ATOM 843 C CA . LEU A 1 109 ? -14.510 -3.935 2.136 1.00 82.88 109 LEU A CA 1
ATOM 844 C C . LEU A 1 109 ? -13.888 -2.638 2.661 1.00 82.88 109 LEU A C 1
ATOM 846 O O . LEU A 1 109 ? -13.054 -2.674 3.560 1.00 82.88 109 LEU A O 1
ATOM 850 N N . LEU A 1 110 ? -14.327 -1.485 2.159 1.00 83.69 110 LEU A N 1
ATOM 851 C CA . LEU A 1 110 ? -13.836 -0.186 2.621 1.00 83.69 110 LEU A CA 1
ATOM 852 C C . LEU A 1 110 ? -14.353 0.172 4.025 1.00 83.69 110 LEU A C 1
ATOM 854 O O . LEU A 1 110 ? -13.658 0.851 4.777 1.00 83.69 110 LEU A O 1
ATOM 858 N N . GLU A 1 111 ? -15.521 -0.326 4.439 1.00 84.12 111 GLU A N 1
ATOM 859 C CA . GLU A 1 111 ? -15.981 -0.205 5.828 1.00 84.12 111 GLU A CA 1
ATOM 860 C C . GLU A 1 111 ? -15.057 -0.915 6.823 1.00 84.12 111 GLU A C 1
ATOM 862 O O . GLU A 1 111 ? -14.884 -0.412 7.936 1.00 84.12 111 GLU A O 1
ATOM 867 N N . GLN A 1 112 ? -14.420 -2.029 6.434 1.00 83.56 112 GLN A N 1
ATOM 868 C CA . GLN A 1 112 ? -13.412 -2.687 7.277 1.00 83.56 112 GLN A CA 1
ATOM 869 C C . GLN A 1 112 ? -12.272 -1.730 7.616 1.00 83.56 112 GLN A C 1
ATOM 871 O O . GLN A 1 112 ? -11.754 -1.769 8.732 1.00 83.56 112 GLN A O 1
ATOM 876 N N . ILE A 1 113 ? -11.940 -0.811 6.697 1.00 84.75 113 ILE A N 1
ATOM 877 C CA . ILE A 1 113 ? -10.872 0.158 6.926 1.00 84.75 113 ILE A CA 1
ATOM 878 C C . ILE A 1 113 ? -11.204 1.063 8.111 1.00 84.75 113 ILE A C 1
ATOM 880 O O . ILE A 1 113 ? -10.335 1.400 8.903 1.00 84.75 113 ILE A O 1
ATOM 884 N N . ARG A 1 114 ? -12.473 1.430 8.291 1.00 80.94 114 ARG A N 1
ATOM 885 C CA . ARG A 1 114 ? -12.897 2.277 9.414 1.00 80.94 114 ARG A CA 1
ATOM 886 C C . ARG A 1 114 ? -12.759 1.575 10.760 1.00 80.94 114 ARG A C 1
ATOM 888 O O . ARG A 1 114 ? -12.407 2.230 11.737 1.00 80.94 114 ARG A O 1
ATOM 895 N N . ARG A 1 115 ? -13.018 0.268 10.805 1.00 76.81 115 ARG A N 1
ATOM 896 C CA . ARG A 1 115 ? -13.201 -0.491 12.050 1.00 76.81 115 ARG A CA 1
ATOM 897 C C . ARG A 1 115 ? -11.901 -0.953 12.698 1.00 76.81 115 ARG A C 1
ATOM 899 O O . ARG A 1 115 ? -11.807 -0.907 13.916 1.00 76.81 115 ARG A O 1
ATOM 906 N N . ASP A 1 116 ? -10.921 -1.372 11.905 1.00 69.75 116 ASP A N 1
ATOM 907 C CA . ASP A 1 116 ? -9.712 -2.042 12.406 1.00 69.75 116 ASP A CA 1
ATOM 908 C C . ASP A 1 116 ? -8.460 -1.542 11.655 1.00 69.75 116 ASP A C 1
ATOM 910 O O . ASP A 1 116 ? -8.580 -0.770 10.705 1.00 69.75 116 ASP A O 1
ATOM 914 N N . GLU A 1 117 ? -7.264 -1.922 12.102 1.00 63.97 117 GLU A N 1
ATOM 915 C CA . GLU A 1 117 ? -5.991 -1.815 11.376 1.00 63.97 117 GLU A CA 1
ATOM 916 C C . GLU A 1 117 ? -5.515 -3.174 10.829 1.00 63.97 117 GLU A C 1
ATOM 918 O O . GLU A 1 117 ? -4.583 -3.218 10.027 1.00 63.97 117 GLU A O 1
ATOM 923 N N . GLN A 1 118 ? -6.151 -4.284 11.231 1.00 67.38 118 GLN A N 1
ATOM 924 C CA . GLN A 1 118 ? -5.775 -5.626 10.773 1.00 67.38 118 GLN A CA 1
ATOM 925 C C . GLN A 1 118 ? -6.410 -6.020 9.428 1.00 67.38 118 GLN A C 1
ATOM 927 O O . GLN A 1 118 ? -5.891 -6.903 8.766 1.00 67.38 118 GLN A O 1
ATOM 932 N N . TYR A 1 119 ? -7.464 -5.338 8.967 1.00 78.56 119 TYR A N 1
ATOM 933 C CA . TYR A 1 119 ? -8.041 -5.418 7.611 1.00 78.56 119 TYR A CA 1
ATOM 934 C C . TYR A 1 119 ? -8.242 -6.849 7.031 1.00 78.56 119 TYR A C 1
ATOM 936 O O . TYR A 1 119 ? -7.396 -7.366 6.304 1.00 78.56 119 TYR A O 1
ATOM 944 N N . ALA A 1 120 ? -9.414 -7.474 7.223 1.00 83.44 120 ALA A N 1
ATOM 945 C CA . ALA A 1 120 ? -9.837 -8.607 6.373 1.00 83.44 120 ALA A CA 1
ATOM 946 C C . ALA A 1 120 ? -10.465 -8.098 5.077 1.00 83.44 120 ALA A C 1
ATOM 948 O O . ALA A 1 120 ? -11.688 -8.033 4.939 1.00 83.44 120 ALA A O 1
ATOM 949 N N . LEU A 1 121 ? -9.622 -7.698 4.129 1.00 88.06 121 LEU A N 1
ATOM 950 C CA . LEU A 1 121 ? -10.087 -7.210 2.838 1.00 88.06 121 LEU A CA 1
ATOM 951 C C . LEU A 1 121 ? -9.120 -7.575 1.714 1.00 88.06 121 LEU A C 1
ATOM 953 O O . LEU A 1 121 ? -7.909 -7.636 1.917 1.00 88.06 121 LEU A O 1
ATOM 957 N N . VAL A 1 122 ? -9.681 -7.759 0.522 1.00 87.69 122 VAL A N 1
ATOM 958 C CA . VAL A 1 122 ? -8.955 -7.721 -0.749 1.00 87.69 122 VAL A CA 1
ATOM 959 C C . VAL A 1 122 ? -9.557 -6.590 -1.560 1.00 87.69 122 VAL A C 1
ATOM 961 O O . VAL A 1 122 ? -10.777 -6.512 -1.684 1.00 87.69 122 VAL A O 1
ATOM 964 N N . GLY A 1 123 ? -8.732 -5.677 -2.055 1.00 87.69 123 GLY A N 1
ATOM 965 C CA . GLY A 1 123 ? -9.218 -4.462 -2.697 1.00 87.69 123 GLY A CA 1
ATOM 966 C C . GLY A 1 123 ? -8.246 -3.899 -3.717 1.00 87.69 123 GLY A C 1
ATOM 967 O O . GLY A 1 123 ? -7.066 -4.234 -3.724 1.00 87.69 123 GLY A O 1
ATOM 968 N N . ASP A 1 124 ? -8.735 -2.990 -4.554 1.00 88.94 124 ASP A N 1
ATOM 969 C CA . ASP A 1 124 ? -7.866 -2.168 -5.390 1.00 88.94 124 ASP A CA 1
ATOM 970 C C . ASP A 1 124 ? -7.008 -1.278 -4.480 1.00 88.94 124 ASP A C 1
ATOM 972 O O . ASP A 1 124 ? -7.552 -0.569 -3.622 1.00 88.94 124 ASP A O 1
ATOM 976 N N . TYR A 1 125 ? -5.678 -1.322 -4.630 1.00 91.56 125 TYR A N 1
ATOM 977 C CA . TYR A 1 125 ? -4.793 -0.614 -3.702 1.00 91.56 125 TYR A CA 1
ATOM 978 C C . TYR A 1 125 ? -5.070 0.892 -3.674 1.00 91.56 125 TYR A C 1
ATOM 980 O O . TYR A 1 125 ? -4.957 1.507 -2.615 1.00 91.56 125 TYR A O 1
ATOM 988 N N . ALA A 1 126 ? -5.446 1.497 -4.807 1.00 90.88 126 ALA A N 1
ATOM 989 C CA . ALA A 1 126 ? -5.656 2.932 -4.881 1.00 90.88 126 ALA A CA 1
ATOM 990 C C . ALA A 1 126 ? -6.918 3.336 -4.117 1.00 90.88 126 ALA A C 1
ATOM 992 O O . ALA A 1 126 ? -6.892 4.309 -3.360 1.00 90.88 126 ALA A O 1
ATOM 993 N N . ALA A 1 127 ? -7.991 2.550 -4.241 1.00 90.12 127 ALA A N 1
ATOM 994 C CA . ALA A 1 127 ? -9.194 2.717 -3.435 1.00 90.12 127 ALA A CA 1
ATOM 995 C C . ALA A 1 127 ? -8.903 2.554 -1.935 1.00 90.12 127 ALA A C 1
ATOM 997 O O . ALA A 1 127 ? -9.294 3.408 -1.141 1.00 90.12 127 ALA A O 1
ATOM 998 N N . VAL A 1 128 ? -8.179 1.497 -1.553 1.00 92.75 128 VAL A N 1
ATOM 999 C CA . VAL A 1 128 ? -7.814 1.234 -0.152 1.00 92.75 128 VAL A CA 1
ATOM 1000 C C . VAL A 1 128 ? -6.974 2.379 0.414 1.00 92.75 128 VAL A C 1
ATOM 1002 O O . VAL A 1 128 ? -7.279 2.900 1.486 1.00 92.75 128 VAL A O 1
ATOM 1005 N N . PHE A 1 129 ? -5.947 2.824 -0.312 1.00 94.75 129 PHE A N 1
ATOM 1006 C CA . PHE A 1 129 ? -5.040 3.873 0.152 1.00 94.75 129 PHE A CA 1
ATOM 1007 C C . PHE A 1 129 ? -5.759 5.219 0.275 1.00 94.75 129 PHE A C 1
ATOM 1009 O O . PHE A 1 129 ? -5.537 5.943 1.246 1.00 94.75 129 PHE A O 1
ATOM 1016 N N . ALA A 1 130 ? -6.656 5.539 -0.664 1.00 93.31 130 ALA A N 1
ATOM 1017 C CA . ALA A 1 130 ? -7.488 6.735 -0.588 1.00 93.31 130 ALA A CA 1
ATOM 1018 C C . ALA A 1 130 ? -8.386 6.716 0.658 1.00 93.31 130 ALA A C 1
ATOM 1020 O O . ALA A 1 130 ? -8.444 7.708 1.383 1.00 93.31 130 ALA A O 1
ATOM 1021 N N . THR A 1 131 ? -9.020 5.579 0.957 1.00 93.12 131 THR A N 1
ATOM 1022 C CA . THR A 1 131 ? -9.852 5.434 2.158 1.00 93.12 131 THR A CA 1
ATOM 1023 C C . THR A 1 131 ? -9.029 5.506 3.445 1.00 93.12 131 THR A C 1
ATOM 1025 O O . THR A 1 131 ? -9.473 6.138 4.400 1.00 93.12 131 THR A O 1
ATOM 1028 N N . ILE A 1 132 ? -7.817 4.941 3.492 1.00 93.88 132 ILE A N 1
ATOM 1029 C CA . ILE A 1 132 ? -6.916 5.083 4.652 1.00 93.88 132 ILE A CA 1
ATOM 1030 C C . ILE A 1 132 ? -6.558 6.560 4.882 1.00 93.88 132 ILE A C 1
ATOM 1032 O O . ILE A 1 132 ? -6.658 7.043 6.010 1.00 93.88 132 ILE A O 1
ATOM 1036 N N . LEU A 1 133 ? -6.191 7.292 3.825 1.00 94.31 133 LEU A N 1
ATOM 1037 C CA . LEU A 1 133 ? -5.877 8.724 3.907 1.00 94.31 133 LEU A CA 1
ATOM 1038 C C . LEU A 1 133 ? -7.053 9.562 4.420 1.00 94.31 133 LEU A C 1
ATOM 1040 O O . LEU A 1 133 ? -6.839 10.557 5.109 1.00 94.31 133 LEU A O 1
ATOM 1044 N N . GLU A 1 134 ? -8.278 9.201 4.044 1.00 93.19 134 GLU A N 1
ATOM 1045 C CA . GLU A 1 134 ? -9.501 9.894 4.452 1.00 93.19 134 GLU A CA 1
ATOM 1046 C C . GLU A 1 134 ? -9.877 9.577 5.904 1.00 93.19 134 GLU A C 1
ATOM 1048 O O . GLU A 1 134 ? -10.117 10.479 6.702 1.00 93.19 134 GLU A O 1
ATOM 1053 N N . VAL A 1 135 ? -9.909 8.291 6.248 1.00 91.50 135 VAL A N 1
ATOM 1054 C CA . VAL A 1 135 ? -10.482 7.795 7.504 1.00 91.50 135 VAL A CA 1
ATOM 1055 C C . VAL A 1 135 ? -9.465 7.787 8.636 1.00 91.50 135 VAL A C 1
ATOM 1057 O O . VAL A 1 135 ? -9.782 8.189 9.751 1.00 91.50 135 VAL A O 1
ATOM 1060 N N . LYS A 1 136 ? -8.253 7.287 8.374 1.00 89.75 136 LYS A N 1
ATOM 1061 C CA . LYS A 1 136 ? -7.201 7.164 9.392 1.00 89.75 136 LYS A CA 1
ATOM 1062 C C . LYS A 1 136 ? -6.321 8.403 9.455 1.00 89.75 136 LYS A C 1
ATOM 1064 O O . LYS A 1 136 ? -5.576 8.538 10.413 1.00 89.75 136 LYS A O 1
ATOM 1069 N N . GLN A 1 137 ? -6.371 9.268 8.436 1.00 90.62 137 GLN A N 1
ATOM 1070 C CA . GLN A 1 137 ? -5.495 10.440 8.300 1.00 90.62 137 GLN A CA 1
ATOM 1071 C C . GLN A 1 137 ? -4.000 10.082 8.370 1.00 90.62 137 GLN A C 1
ATOM 1073 O O . GLN A 1 137 ? -3.165 10.868 8.810 1.00 90.62 137 GLN A O 1
ATOM 1078 N N . ARG A 1 138 ? -3.652 8.874 7.914 1.00 92.38 138 ARG A N 1
ATOM 1079 C CA . ARG A 1 138 ? -2.285 8.342 7.895 1.00 92.38 138 ARG A CA 1
ATOM 1080 C C . ARG A 1 138 ? -1.887 7.996 6.469 1.00 92.38 138 ARG A C 1
ATOM 1082 O O . ARG A 1 138 ? -2.743 7.718 5.631 1.00 92.38 138 ARG A O 1
ATOM 1089 N N . VAL A 1 139 ? -0.586 8.018 6.194 1.00 95.56 139 VAL A N 1
ATOM 1090 C CA . VAL A 1 139 ? -0.040 7.778 4.853 1.00 95.56 139 VAL A CA 1
ATOM 1091 C C . VAL A 1 139 ? 0.365 6.307 4.723 1.00 95.56 139 VAL A C 1
ATOM 1093 O O . VAL A 1 139 ? 1.347 5.915 5.351 1.00 95.56 139 VAL A O 1
ATOM 1096 N N . PRO A 1 140 ? -0.351 5.483 3.937 1.00 96.06 140 PRO A N 1
ATOM 1097 C CA . PRO A 1 140 ? 0.086 4.121 3.654 1.00 96.06 140 PRO A CA 1
ATOM 1098 C C . PRO A 1 140 ? 1.321 4.148 2.748 1.00 96.06 140 PRO A C 1
ATOM 1100 O O . PRO A 1 140 ? 1.345 4.854 1.738 1.00 96.06 140 PRO A O 1
ATOM 1103 N N . LEU A 1 141 ? 2.342 3.373 3.110 1.00 96.50 141 LEU A N 1
ATOM 1104 C CA . LEU A 1 141 ? 3.600 3.271 2.371 1.00 96.50 141 LEU A CA 1
ATOM 1105 C C . LEU A 1 141 ? 3.876 1.816 2.018 1.00 96.50 141 LEU A C 1
ATOM 1107 O O . LEU A 1 141 ? 3.679 0.923 2.838 1.00 96.50 141 LEU A O 1
ATOM 1111 N N . VAL A 1 142 ? 4.375 1.570 0.812 1.00 95.19 142 VAL A N 1
ATOM 1112 C CA . VAL A 1 142 ? 4.865 0.241 0.436 1.00 95.19 142 VAL A CA 1
ATOM 1113 C C . VAL A 1 142 ? 6.291 0.084 0.953 1.00 95.19 142 VAL A C 1
ATOM 1115 O O . VAL A 1 142 ? 7.176 0.843 0.560 1.00 95.19 142 VAL A O 1
ATOM 1118 N N . LEU A 1 143 ? 6.525 -0.890 1.826 1.00 93.38 143 LEU A N 1
ATOM 1119 C CA . LEU A 1 143 ? 7.847 -1.178 2.365 1.00 93.38 143 LEU A CA 1
ATOM 1120 C C . LEU A 1 143 ? 8.660 -1.996 1.357 1.00 93.38 143 LEU A C 1
ATOM 1122 O O . LEU A 1 143 ? 8.287 -3.109 0.988 1.00 93.38 143 LEU A O 1
ATOM 1126 N N . LEU A 1 144 ? 9.795 -1.442 0.939 1.00 88.38 144 LEU A N 1
ATOM 1127 C CA . LEU A 1 144 ? 10.802 -2.141 0.151 1.00 88.38 144 LEU A CA 1
ATOM 1128 C C . LEU A 1 144 ? 11.911 -2.603 1.102 1.00 88.38 144 LEU A C 1
ATOM 1130 O O . LEU A 1 144 ? 12.807 -1.832 1.442 1.00 88.38 144 LEU A O 1
ATOM 1134 N N . ASP A 1 145 ? 11.811 -3.850 1.557 1.00 75.50 145 ASP A N 1
ATOM 1135 C CA . ASP A 1 145 ? 12.728 -4.461 2.522 1.00 75.50 145 ASP A CA 1
ATOM 1136 C C . ASP A 1 145 ? 13.158 -5.855 2.037 1.00 75.50 145 ASP A C 1
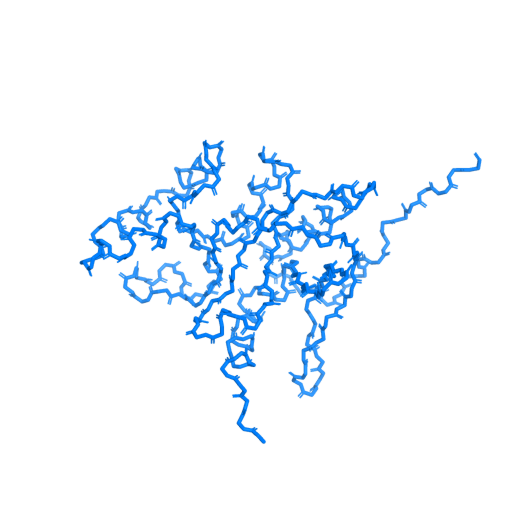ATOM 1138 O O . ASP A 1 145 ? 12.343 -6.655 1.565 1.00 75.50 145 ASP A O 1
ATOM 1142 N N . ASP A 1 146 ? 14.458 -6.125 2.160 1.00 62.66 146 ASP A N 1
ATOM 1143 C CA . ASP A 1 146 ? 15.134 -7.340 1.701 1.00 62.66 146 ASP A CA 1
ATOM 1144 C C . ASP A 1 146 ? 14.806 -8.594 2.534 1.00 62.66 146 ASP A C 1
ATOM 1146 O O . ASP A 1 146 ? 15.299 -9.683 2.250 1.00 62.66 146 ASP A O 1
ATOM 1150 N N . ARG A 1 147 ? 13.943 -8.490 3.544 1.00 60.16 147 ARG A N 1
ATOM 1151 C CA . ARG A 1 147 ? 13.480 -9.634 4.345 1.00 60.16 147 ARG A CA 1
ATOM 1152 C C . ARG A 1 147 ? 12.191 -10.274 3.827 1.00 60.16 147 ARG A C 1
ATOM 1154 O O . ARG A 1 147 ? 11.851 -11.366 4.263 1.00 60.16 147 ARG A O 1
ATOM 1161 N N . TYR A 1 148 ? 11.490 -9.638 2.886 1.00 51.66 148 TYR A N 1
ATOM 1162 C CA . TYR A 1 148 ? 10.196 -10.112 2.359 1.00 51.66 148 TYR A CA 1
ATOM 1163 C C . TYR A 1 148 ? 10.298 -10.684 0.928 1.00 51.66 148 TYR A C 1
ATOM 1165 O O . TYR A 1 148 ? 9.308 -10.769 0.206 1.00 51.66 148 TYR A O 1
ATOM 1173 N N . LEU A 1 149 ? 11.514 -11.065 0.516 1.00 48.16 149 LEU A N 1
ATOM 1174 C CA . LEU A 1 149 ? 11.932 -11.322 -0.872 1.00 48.16 149 LEU A CA 1
ATOM 1175 C C . LEU A 1 149 ? 11.415 -12.609 -1.521 1.00 48.16 149 LEU A C 1
ATOM 1177 O O . LEU A 1 149 ? 11.473 -12.726 -2.749 1.00 48.16 149 LEU A O 1
ATOM 1181 N N . ASP A 1 150 ? 10.929 -13.555 -0.724 1.00 48.94 150 ASP A N 1
ATOM 1182 C CA . ASP A 1 150 ? 10.351 -14.806 -1.229 1.00 48.94 150 ASP A CA 1
ATOM 1183 C C . ASP A 1 150 ? 8.878 -14.636 -1.634 1.00 48.94 150 ASP A C 1
ATOM 1185 O O . ASP A 1 150 ? 8.284 -15.515 -2.259 1.00 48.94 150 ASP A O 1
ATOM 1189 N N . LEU A 1 151 ? 8.281 -13.485 -1.311 1.00 55.59 151 LEU A N 1
ATOM 1190 C CA . LEU A 1 151 ? 6.885 -13.192 -1.585 1.00 55.59 151 LEU A CA 1
ATOM 1191 C C . LEU A 1 151 ? 6.755 -12.420 -2.905 1.00 55.59 151 LEU A C 1
ATOM 1193 O O . LEU A 1 151 ? 7.455 -11.442 -3.161 1.00 55.59 151 LEU A O 1
ATOM 1197 N N . VAL A 1 152 ? 5.792 -12.809 -3.743 1.00 72.75 152 VAL A N 1
ATOM 1198 C CA . VAL A 1 152 ? 5.381 -12.077 -4.963 1.00 72.75 152 VAL A CA 1
ATOM 1199 C C . VAL A 1 152 ? 4.589 -10.796 -4.636 1.00 72.75 152 VAL A C 1
ATOM 1201 O O . VAL A 1 152 ? 3.592 -10.455 -5.280 1.00 72.75 152 VAL A O 1
ATOM 1204 N N . SER A 1 153 ? 5.003 -10.104 -3.577 1.00 86.12 153 SER A N 1
ATOM 1205 C CA . SER A 1 153 ? 4.298 -8.992 -2.954 1.00 86.12 153 SER A CA 1
ATOM 1206 C C . SER A 1 153 ? 5.218 -8.171 -2.057 1.00 86.12 153 SER A C 1
ATOM 1208 O O . SER A 1 153 ? 6.178 -8.700 -1.507 1.00 86.12 153 SER A O 1
ATOM 1210 N N . PHE A 1 154 ? 4.859 -6.912 -1.834 1.00 89.69 154 PHE A N 1
ATOM 1211 C CA . PHE A 1 154 ? 5.522 -6.016 -0.896 1.00 89.69 154 PHE A CA 1
ATOM 1212 C C . PHE A 1 154 ? 4.593 -5.668 0.272 1.00 89.69 154 PHE A C 1
ATOM 1214 O O . PHE A 1 154 ? 3.416 -5.377 0.028 1.00 89.69 154 PHE A O 1
ATOM 1221 N N . PRO A 1 155 ? 5.090 -5.656 1.523 1.00 91.81 155 PRO A N 1
ATOM 1222 C CA . PRO A 1 155 ? 4.305 -5.206 2.662 1.00 91.81 155 PRO A CA 1
ATOM 1223 C C . PRO A 1 155 ? 3.851 -3.756 2.497 1.00 91.81 155 PRO A C 1
ATOM 1225 O O . PRO A 1 155 ? 4.564 -2.912 1.953 1.00 91.81 155 PRO A O 1
ATOM 1228 N N . VAL A 1 156 ? 2.671 -3.453 3.020 1.00 94.38 156 VAL A N 1
ATOM 1229 C CA . VAL A 1 156 ? 2.183 -2.089 3.195 1.00 94.38 156 VAL A CA 1
ATOM 1230 C C . VAL A 1 156 ? 2.209 -1.776 4.676 1.00 94.38 156 VAL A C 1
ATOM 1232 O O . VAL A 1 156 ? 1.684 -2.533 5.494 1.00 94.38 156 VAL A O 1
ATOM 1235 N N . VAL A 1 157 ? 2.817 -0.647 5.011 1.00 94.38 157 VAL A N 1
ATOM 1236 C CA . VAL A 1 157 ? 2.972 -0.173 6.379 1.00 94.38 157 VAL A CA 1
ATOM 1237 C C . VAL A 1 157 ? 2.230 1.135 6.586 1.00 94.38 157 VAL A C 1
ATOM 1239 O O . VAL A 1 157 ? 2.058 1.932 5.660 1.00 94.38 157 VAL A O 1
ATOM 1242 N N . LEU A 1 158 ? 1.812 1.362 7.826 1.00 93.88 158 LEU A N 1
ATOM 1243 C CA . LEU A 1 158 ? 1.180 2.601 8.250 1.00 93.88 158 LEU A CA 1
ATOM 1244 C C . LEU A 1 158 ? 2.021 3.204 9.385 1.00 93.88 158 LEU A C 1
ATOM 1246 O O . LEU A 1 158 ? 1.803 2.849 10.542 1.00 93.88 158 LEU A O 1
ATOM 1250 N N . PRO A 1 159 ? 3.036 4.039 9.085 1.00 92.56 159 PRO A N 1
ATOM 1251 C CA . PRO A 1 159 ? 3.894 4.644 10.102 1.00 92.56 159 PRO A CA 1
ATOM 1252 C C . PRO A 1 159 ? 3.192 5.775 10.861 1.00 92.56 159 PRO A C 1
ATOM 1254 O O . PRO A 1 159 ? 2.181 6.331 10.420 1.00 92.56 159 PRO A O 1
ATOM 1257 N N . THR A 1 160 ? 3.746 6.135 12.015 1.00 90.81 160 THR A N 1
ATOM 1258 C CA . THR A 1 160 ? 3.408 7.375 12.725 1.00 90.81 160 THR A CA 1
ATOM 1259 C C . THR A 1 160 ? 4.471 8.412 12.393 1.00 90.81 160 THR A C 1
ATOM 1261 O O . THR A 1 160 ? 5.603 8.306 12.840 1.00 90.81 160 THR A O 1
ATOM 1264 N N . LEU A 1 161 ? 4.147 9.388 11.552 1.00 91.19 161 LEU A N 1
ATOM 1265 C CA . LEU A 1 161 ? 5.115 10.399 11.122 1.00 91.19 161 LEU A CA 1
ATOM 1266 C C . LEU A 1 161 ? 5.134 11.528 12.155 1.00 91.19 161 LEU A C 1
ATOM 1268 O O . LEU A 1 161 ? 4.146 12.251 12.278 1.00 91.19 161 LEU A O 1
ATOM 1272 N N . ALA A 1 162 ? 6.220 11.624 12.923 1.00 87.88 162 ALA A N 1
ATOM 1273 C CA . ALA A 1 162 ? 6.378 12.615 13.989 1.00 87.88 162 ALA A CA 1
ATOM 1274 C C . ALA A 1 162 ? 6.963 13.938 13.470 1.00 87.88 162 ALA A C 1
ATOM 1276 O O . ALA A 1 162 ? 6.838 14.972 14.119 1.00 87.88 162 ALA A O 1
ATOM 1277 N N . GLU A 1 163 ? 7.599 13.903 12.301 1.00 88.25 163 GLU A N 1
ATOM 1278 C CA . GLU A 1 163 ? 8.216 15.049 11.653 1.00 88.25 163 GLU A CA 1
ATOM 1279 C C . GLU A 1 163 ? 7.145 16.045 11.209 1.00 88.25 163 GLU A C 1
ATOM 1281 O O . GLU A 1 163 ? 6.226 15.718 10.446 1.00 88.25 163 GLU A O 1
ATOM 1286 N N . GLU A 1 164 ? 7.284 17.280 11.683 1.00 88.62 164 GLU A N 1
ATOM 1287 C CA . GLU A 1 164 ? 6.329 18.350 11.434 1.00 88.62 164 GLU A CA 1
ATOM 1288 C C . GLU A 1 164 ? 6.108 18.562 9.928 1.00 88.62 164 GLU A C 1
ATOM 1290 O O . GLU A 1 164 ? 7.042 18.604 9.127 1.00 88.62 164 GLU A O 1
ATOM 1295 N N . GLY A 1 165 ? 4.839 18.618 9.519 1.00 90.94 165 GLY A N 1
ATOM 1296 C CA . GLY A 1 165 ? 4.439 18.823 8.124 1.00 90.94 165 GLY A CA 1
ATOM 1297 C C . GLY A 1 165 ? 4.702 17.649 7.166 1.00 90.94 165 GLY A C 1
ATOM 1298 O O . GLY A 1 165 ? 4.093 17.607 6.091 1.00 90.94 165 GLY A O 1
ATOM 1299 N N . LEU A 1 166 ? 5.525 16.655 7.530 1.00 93.62 166 LEU A N 1
ATOM 1300 C CA . LEU A 1 166 ? 5.882 15.542 6.641 1.00 93.62 166 LEU A CA 1
ATOM 1301 C C . LEU A 1 166 ? 4.660 14.695 6.271 1.00 93.62 166 LEU A C 1
ATOM 1303 O O . LEU A 1 166 ? 4.448 14.397 5.094 1.00 93.62 166 LEU A O 1
ATOM 1307 N N . GLY A 1 167 ? 3.829 14.343 7.256 1.00 93.75 167 GLY A N 1
ATOM 1308 C CA . GLY A 1 167 ? 2.603 13.574 7.025 1.00 93.75 167 GLY A CA 1
ATOM 1309 C C . GLY A 1 167 ? 1.645 14.276 6.061 1.00 93.75 167 GLY A C 1
ATOM 1310 O O . GLY A 1 167 ? 1.182 13.667 5.096 1.00 93.75 167 GLY A O 1
ATOM 1311 N N . THR A 1 168 ? 1.420 15.577 6.258 1.00 94.81 168 THR A N 1
ATOM 1312 C CA . THR A 1 168 ? 0.571 16.410 5.391 1.00 94.81 168 THR A CA 1
ATOM 1313 C C . THR A 1 168 ? 1.116 16.479 3.966 1.00 94.81 168 THR A C 1
ATOM 1315 O O . THR A 1 168 ? 0.370 16.259 3.008 1.00 94.81 168 THR A O 1
ATOM 1318 N N . LYS A 1 169 ? 2.427 16.713 3.815 1.00 95.31 169 LYS A N 1
ATOM 1319 C CA . LYS A 1 169 ? 3.112 16.749 2.517 1.00 95.31 169 LYS A CA 1
ATOM 1320 C C . LYS A 1 169 ? 2.947 15.430 1.763 1.00 95.31 169 LYS A C 1
ATOM 1322 O O . LYS A 1 169 ? 2.508 15.420 0.612 1.00 95.31 169 LYS A O 1
ATOM 1327 N N . LEU A 1 170 ? 3.271 14.309 2.409 1.00 96.56 170 LEU A N 1
ATOM 1328 C CA . LEU A 1 170 ? 3.192 12.983 1.795 1.00 96.56 170 LEU A CA 1
ATOM 1329 C C . LEU A 1 170 ? 1.745 12.593 1.464 1.00 96.56 170 LEU A C 1
ATOM 1331 O O . LEU A 1 170 ? 1.496 12.054 0.387 1.00 96.56 170 LEU A O 1
ATOM 1335 N N . ALA A 1 171 ? 0.782 12.924 2.329 1.00 96.38 171 ALA A N 1
ATOM 1336 C CA . ALA A 1 171 ? -0.639 12.728 2.052 1.00 96.38 171 ALA A CA 1
ATOM 1337 C C . ALA A 1 171 ? -1.094 13.518 0.813 1.00 96.38 171 ALA A C 1
ATOM 1339 O O . ALA A 1 171 ? -1.820 12.981 -0.025 1.00 96.38 171 ALA A O 1
ATOM 1340 N N . GLY A 1 172 ? -0.658 14.774 0.668 1.00 95.56 172 GLY A N 1
ATOM 1341 C CA . GLY A 1 172 ? -0.939 15.602 -0.508 1.00 95.56 172 GLY A CA 1
ATOM 1342 C C . GLY A 1 172 ? -0.412 14.975 -1.798 1.00 95.56 172 GLY A C 1
ATOM 1343 O O . GLY A 1 172 ? -1.168 14.798 -2.755 1.00 95.56 172 GLY A O 1
ATOM 1344 N N . ILE A 1 173 ? 0.856 14.556 -1.789 1.00 95.12 173 ILE A N 1
ATOM 1345 C CA . ILE A 1 173 ? 1.494 13.883 -2.927 1.00 95.12 173 ILE A CA 1
ATOM 1346 C C . ILE A 1 173 ? 0.752 12.588 -3.276 1.00 95.12 173 ILE A C 1
ATOM 1348 O O . ILE A 1 173 ? 0.368 12.395 -4.431 1.00 95.12 173 ILE A O 1
ATOM 1352 N N . LEU A 1 174 ? 0.492 11.725 -2.289 1.00 95.38 174 LEU A N 1
ATOM 1353 C CA . LEU A 1 174 ? -0.172 10.445 -2.524 1.00 95.38 174 LEU A CA 1
ATOM 1354 C C . LEU A 1 174 ? -1.579 10.643 -3.103 1.00 95.38 174 LEU A C 1
ATOM 1356 O O . LEU A 1 174 ? -1.933 9.964 -4.060 1.00 95.38 174 LEU A O 1
ATOM 1360 N N . ARG A 1 175 ? -2.362 11.619 -2.623 1.00 94.62 175 ARG A N 1
ATOM 1361 C CA . ARG A 1 175 ? -3.684 11.929 -3.205 1.00 94.62 175 ARG A CA 1
ATOM 1362 C C . ARG A 1 175 ? -3.605 12.268 -4.692 1.00 94.62 175 ARG A C 1
ATOM 1364 O O . ARG A 1 175 ? -4.479 11.847 -5.449 1.00 94.62 175 ARG A O 1
ATOM 1371 N N . ILE A 1 176 ? -2.591 13.021 -5.118 1.00 92.44 176 ILE A N 1
ATOM 1372 C CA . ILE A 1 176 ? -2.403 13.349 -6.538 1.00 92.44 176 ILE A CA 1
ATOM 1373 C C . ILE A 1 176 ? -2.061 12.082 -7.329 1.00 92.44 176 ILE A C 1
ATOM 1375 O O . ILE A 1 176 ? -2.667 11.829 -8.370 1.00 92.44 176 ILE A O 1
ATOM 1379 N N . MET A 1 177 ? -1.167 11.243 -6.799 1.00 91.38 177 MET A N 1
ATOM 1380 C CA . MET A 1 177 ? -0.790 9.973 -7.429 1.00 91.38 177 MET A CA 1
ATOM 1381 C C . MET A 1 177 ? -1.993 9.032 -7.601 1.00 91.38 177 MET A C 1
ATOM 1383 O O . MET A 1 177 ? -2.222 8.520 -8.694 1.00 91.38 177 MET A O 1
ATOM 1387 N N . LEU A 1 178 ? -2.816 8.865 -6.562 1.00 90.75 178 LEU A N 1
ATOM 1388 C CA . LEU A 1 178 ? -4.005 8.004 -6.597 1.00 90.75 178 LEU A CA 1
ATOM 1389 C C . LEU A 1 178 ? -5.102 8.529 -7.542 1.00 90.75 178 LEU A C 1
ATOM 1391 O O . LEU A 1 178 ? -5.802 7.742 -8.187 1.00 90.75 178 LEU A O 1
ATOM 1395 N N . LYS A 1 179 ? -5.243 9.856 -7.673 1.00 87.44 179 LYS A N 1
ATOM 1396 C CA . LYS A 1 179 ? -6.145 10.463 -8.666 1.00 87.44 179 LYS A CA 1
ATOM 1397 C C . LYS A 1 179 ? -5.700 10.144 -10.093 1.00 87.44 179 LYS A C 1
ATOM 1399 O O . LYS A 1 179 ? -6.549 9.793 -10.907 1.00 87.44 179 LYS A O 1
ATOM 1404 N N . ALA A 1 180 ? -4.399 10.213 -10.375 1.00 84.31 180 ALA A N 1
ATOM 1405 C CA . ALA A 1 180 ? -3.859 9.866 -11.689 1.00 84.31 180 ALA A CA 1
ATOM 1406 C C . ALA A 1 180 ? -4.090 8.385 -12.031 1.00 84.31 180 ALA A C 1
ATOM 1408 O O . ALA A 1 180 ? -4.475 8.071 -13.153 1.00 84.31 180 ALA A O 1
ATOM 1409 N N . VAL A 1 181 ? -3.956 7.477 -11.053 1.00 83.69 181 VAL A N 1
ATOM 1410 C CA . VAL A 1 181 ? -4.289 6.046 -11.224 1.00 83.69 181 VAL A CA 1
ATOM 1411 C C . VAL A 1 181 ? -5.739 5.872 -11.665 1.00 83.69 181 VAL A C 1
ATOM 1413 O O . VAL A 1 181 ? -5.997 5.210 -12.665 1.00 83.69 181 VAL A O 1
ATOM 1416 N N . SER A 1 182 ? -6.675 6.526 -10.971 1.00 77.12 182 SER A N 1
ATOM 1417 C CA . SER A 1 182 ? -8.111 6.447 -11.282 1.00 77.12 182 SER A CA 1
ATOM 1418 C C . SER A 1 182 ? -8.464 6.999 -12.670 1.00 77.12 182 SER A C 1
ATOM 1420 O O . SER A 1 182 ? -9.485 6.622 -13.237 1.00 77.12 182 SER A O 1
ATOM 1422 N N . ARG A 1 183 ? -7.635 7.897 -13.218 1.00 78.00 183 ARG A N 1
ATOM 1423 C CA . ARG A 1 183 ? -7.796 8.490 -14.557 1.00 78.00 183 ARG A CA 1
ATOM 1424 C C . ARG A 1 183 ? -6.951 7.806 -15.633 1.00 78.00 183 ARG A C 1
ATOM 1426 O O . ARG A 1 183 ? -7.022 8.195 -16.792 1.00 78.00 183 ARG A O 1
ATOM 1433 N N . ASN A 1 184 ? -6.162 6.803 -15.252 1.00 72.06 184 ASN A N 1
ATOM 1434 C CA . ASN A 1 184 ? -5.157 6.158 -16.089 1.00 72.06 184 ASN A CA 1
ATOM 1435 C C . ASN A 1 184 ? -4.168 7.144 -16.752 1.00 72.06 184 ASN A C 1
ATOM 1437 O O . ASN A 1 184 ? -3.794 6.988 -17.912 1.00 72.06 184 ASN A O 1
ATOM 1441 N N . GLU A 1 185 ? -3.749 8.168 -16.005 1.00 73.38 185 GLU A N 1
ATOM 1442 C CA . GLU A 1 185 ? -2.800 9.194 -16.450 1.00 73.38 185 GLU A CA 1
ATOM 1443 C C . GLU A 1 185 ? -1.352 8.817 -16.085 1.00 73.38 185 GLU A C 1
ATOM 1445 O O . GLU A 1 185 ? -1.084 8.207 -15.042 1.00 73.38 185 GLU A O 1
ATOM 1450 N N . ASP A 1 186 ? -0.392 9.226 -16.920 1.00 61.59 186 ASP A N 1
ATOM 1451 C CA . ASP A 1 186 ? 1.031 9.054 -16.629 1.00 61.59 186 ASP A CA 1
ATOM 1452 C C . ASP A 1 186 ? 1.579 10.184 -15.748 1.00 61.59 186 ASP A C 1
ATOM 1454 O O . ASP A 1 186 ? 1.695 11.342 -16.147 1.00 61.59 186 ASP A O 1
ATOM 1458 N N . LEU A 1 187 ? 2.019 9.809 -14.544 1.00 61.50 187 LEU A N 1
ATOM 1459 C CA . LEU A 1 187 ? 2.621 10.709 -13.550 1.00 61.50 187 LEU A CA 1
ATOM 1460 C C . LEU A 1 187 ? 3.992 11.272 -13.961 1.00 61.50 187 LEU A C 1
ATOM 1462 O O . LEU A 1 187 ? 4.535 12.134 -13.270 1.00 61.50 187 LEU A O 1
ATOM 1466 N N . ALA A 1 188 ? 4.573 10.799 -15.070 1.00 54.09 188 ALA A N 1
ATOM 1467 C CA . ALA A 1 188 ? 5.863 11.271 -15.571 1.00 54.09 188 ALA A CA 1
ATOM 1468 C C . ALA A 1 188 ? 5.850 12.772 -15.921 1.00 54.09 188 ALA A C 1
ATOM 1470 O O . ALA A 1 188 ? 6.893 13.416 -15.819 1.00 54.09 188 ALA A O 1
ATOM 1471 N N . ALA A 1 189 ? 4.677 13.323 -16.255 1.00 43.53 189 ALA A N 1
ATOM 1472 C CA . ALA A 1 189 ? 4.478 14.732 -16.590 1.00 43.53 189 ALA A CA 1
ATOM 1473 C C . ALA A 1 189 ? 4.202 15.639 -15.372 1.00 43.53 189 ALA A C 1
ATOM 1475 O O . ALA A 1 189 ? 4.192 16.861 -15.509 1.00 43.53 189 ALA A O 1
ATOM 1476 N N . THR A 1 190 ? 3.973 15.081 -14.177 1.00 47.97 190 THR A N 1
ATOM 1477 C CA . THR A 1 190 ? 3.611 15.875 -12.994 1.00 47.97 190 THR A CA 1
ATOM 1478 C C . THR A 1 190 ? 4.849 16.195 -12.155 1.00 47.97 190 THR A C 1
ATOM 1480 O O . THR A 1 190 ? 5.357 15.371 -11.384 1.00 47.97 190 THR A O 1
ATOM 1483 N N . THR A 1 191 ? 5.333 17.430 -12.276 1.00 43.88 191 THR A N 1
ATOM 1484 C CA . THR A 1 191 ? 6.365 18.008 -11.406 1.00 43.88 191 THR A CA 1
ATOM 1485 C C . THR A 1 191 ? 5.794 18.215 -9.996 1.00 43.88 191 THR A C 1
ATOM 1487 O O . THR A 1 191 ? 5.380 19.299 -9.618 1.00 43.88 191 THR A O 1
ATOM 1490 N N . LEU A 1 192 ? 5.743 17.142 -9.201 1.00 54.56 192 LEU A N 1
ATOM 1491 C CA . LEU A 1 192 ? 5.266 17.131 -7.805 1.00 54.56 192 LEU A CA 1
ATOM 1492 C C . LEU A 1 192 ? 6.274 17.727 -6.800 1.00 54.56 192 LEU A C 1
ATOM 1494 O O . LEU A 1 192 ? 6.198 17.451 -5.606 1.00 54.56 192 LEU A O 1
ATOM 1498 N N . THR A 1 193 ? 7.258 18.495 -7.269 1.00 43.88 193 THR A N 1
ATOM 1499 C CA . THR A 1 193 ? 8.295 19.103 -6.419 1.00 43.88 193 THR A CA 1
ATOM 1500 C C . THR A 1 193 ? 7.855 20.412 -5.762 1.00 43.88 193 THR A C 1
ATOM 1502 O O . THR A 1 193 ? 8.559 20.882 -4.880 1.00 43.88 193 THR A O 1
ATOM 1505 N N . GLY A 1 194 ? 6.708 20.979 -6.146 1.00 39.06 194 GLY A N 1
ATOM 1506 C CA . GLY A 1 194 ? 6.188 22.235 -5.602 1.00 39.06 194 GLY A CA 1
ATOM 1507 C C . GLY A 1 194 ? 4.930 22.031 -4.766 1.00 39.06 194 GLY A C 1
ATOM 1508 O O . GLY A 1 194 ? 3.826 22.252 -5.247 1.00 39.06 194 GLY A O 1
ATOM 1509 N N . ILE A 1 195 ? 5.085 21.601 -3.516 1.00 37.50 195 ILE A N 1
ATOM 1510 C CA . ILE A 1 195 ? 4.252 22.181 -2.459 1.00 37.50 195 ILE A CA 1
ATOM 1511 C C . ILE A 1 195 ? 5.165 23.257 -1.890 1.00 37.50 195 ILE A C 1
ATOM 1513 O O . ILE A 1 195 ? 6.091 22.931 -1.148 1.00 37.50 195 ILE A O 1
ATOM 1517 N N . GLU A 1 196 ? 4.999 24.486 -2.382 1.00 34.09 196 GLU A N 1
ATOM 1518 C CA . GLU A 1 196 ? 5.667 25.661 -1.831 1.00 34.09 196 GLU A CA 1
ATOM 1519 C C . GLU A 1 196 ? 5.350 25.700 -0.337 1.00 34.09 196 GLU A C 1
ATOM 1521 O O . GLU A 1 196 ? 4.188 25.715 0.076 1.00 34.09 196 GLU A O 1
ATOM 1526 N N . VAL A 1 197 ? 6.401 25.591 0.470 1.00 34.81 197 VAL A N 1
ATOM 1527 C CA . VAL A 1 197 ? 6.342 25.984 1.869 1.00 34.81 197 VAL A CA 1
ATOM 1528 C C . VAL A 1 197 ? 6.341 27.501 1.797 1.00 34.81 197 VAL A C 1
ATOM 1530 O O . VAL A 1 197 ? 7.309 28.081 1.314 1.00 34.81 197 VAL A O 1
ATOM 1533 N N . ASP A 1 198 ? 5.217 28.110 2.152 1.00 32.22 198 ASP A N 1
ATOM 1534 C CA . ASP A 1 198 ? 5.126 29.549 2.354 1.00 32.22 198 ASP A CA 1
ATOM 1535 C C . ASP A 1 198 ? 6.099 29.886 3.495 1.00 32.22 198 ASP A C 1
ATOM 1537 O O . ASP A 1 198 ? 5.811 29.642 4.669 1.00 32.22 198 ASP A O 1
ATOM 1541 N N . GLU A 1 199 ? 7.315 30.310 3.148 1.00 33.31 199 GLU A N 1
ATOM 1542 C CA . GLU A 1 199 ? 8.231 30.948 4.089 1.00 33.31 199 GLU A CA 1
ATOM 1543 C C . GLU A 1 199 ? 7.661 32.341 4.356 1.00 33.31 199 GLU A C 1
ATOM 1545 O O . GLU A 1 199 ? 8.008 33.314 3.692 1.00 33.31 199 GLU A O 1
ATOM 1550 N N . GLY A 1 200 ? 6.706 32.403 5.286 1.00 33.88 200 GLY A N 1
ATOM 1551 C CA . GLY A 1 200 ? 6.183 33.660 5.798 1.00 33.88 200 GLY A CA 1
ATOM 1552 C C . GLY A 1 200 ? 7.301 34.466 6.458 1.00 33.88 200 GLY A C 1
ATOM 1553 O O . GLY A 1 200 ? 7.966 33.963 7.368 1.00 33.88 200 GLY A O 1
ATOM 1554 N N . GLU A 1 201 ? 7.486 35.688 5.953 1.00 32.22 201 GLU A N 1
ATOM 1555 C CA . GLU A 1 201 ? 8.286 36.781 6.531 1.00 32.22 201 GLU A CA 1
ATOM 1556 C C . GLU A 1 201 ? 7.982 37.055 8.013 1.00 32.22 201 GLU A C 1
ATOM 1558 O O . GLU A 1 201 ? 6.798 36.977 8.423 1.00 32.22 201 GLU A O 1
#

Sequence (201 aa):
MPESSRGRVLHQLLPRGLARTLVVVCGEEACTVGRLRREGSGQVRLDPLGRFAPQPLPVIGRIGLPDPQLGDGWADGLPFYGKWFDDIGETDVGYHLRRNISALSRERLLEQIRRDEQYALVGDYAAVFATILEVKQRVPLVLLDDRYLDLVSFPVVLPTLAEEGLGTKLAGILRIMLKAVSRNEDLAATTLTGIEVDEGE